Protein AF-A0A3D1F5F4-F1 (afdb_monomer)

pLDDT: mean 90.67, std 9.73, range [34.5, 98.06]

Foldseek 3Di:
DDPPQLAPVSCCVQWPPFFFADPVRDTAAQDPDSHGHGQQAPPTRNLVVVVVVLCCVCPVVNDQADEDECPPNDPDQKGQSDALPPDFDADPVRHGDGGIDGRLSRCLVSLLVSLCVQVVSVHAAEYEDAHPDPSNLPGRYAYEYAAQDLPGVSLLVLLVGPHQEYEAHPPDPFPLVSQLSSLQNQHHYDYDDDDQPADAPVVLPPPFAWDDTDRQWTDGPFKIKGQDFDKDFPQALFKKKKFKFFDRSRHTPDIWIWDQDPVNTTMTGDDHDNRIMIMMGTDDPPD

Radius of gyration: 23.72 Å; Cα contacts (8 Å, |Δi|>4): 586; chains: 1; bounding box: 67×46×66 Å

Sequence (287 aa):
KPYFDGGIANVDKRLPGSLIKNAYDEFVPYNTGEQYLVLPALNNACGRHLLRVLKIWLDEQDFDGLYLDEWDHSRARVSFNHHDGYSALLDKNGKMIRKIGFVPLLTRSFQKRYVDEVTKRGKIVFANQFDHTMASAKLPVIHFAEPLGNYDYKLFAAQLTATPLSLHVARSRSIWTDVKEFLKRGVLMCYYFKYFEGDHILKKIYPITVDEVWPGYIIGKRKMVTMHSGSYGFNRSIPMVGYVFSGEKGQCVRTIDSSMQANGYSQIELKLTADEVAVIIEGDLQN

Structure (mmCIF, N/CA/C/O backbone):
data_AF-A0A3D1F5F4-F1
#
_entry.id   AF-A0A3D1F5F4-F1
#
loop_
_atom_site.group_PDB
_atom_site.id
_atom_site.type_symbol
_atom_site.label_atom_id
_atom_site.label_alt_id
_atom_site.label_comp_id
_atom_site.label_asym_id
_atom_site.label_entity_id
_atom_site.label_seq_id
_atom_site.pdbx_PDB_ins_code
_atom_site.Cartn_x
_atom_site.Cartn_y
_atom_site.Cartn_z
_atom_site.occupancy
_atom_site.B_iso_or_equiv
_atom_site.auth_seq_id
_atom_site.auth_comp_id
_atom_site.auth_asym_id
_atom_site.auth_atom_id
_atom_site.pdbx_PDB_model_num
ATOM 1 N N . LYS A 1 1 ? 34.568 -10.761 -0.345 1.00 56.75 1 LYS A N 1
ATOM 2 C CA . LYS A 1 1 ? 33.603 -9.883 -1.062 1.00 56.75 1 LYS A CA 1
ATOM 3 C C . LYS A 1 1 ? 33.333 -10.510 -2.434 1.00 56.75 1 LYS A C 1
ATOM 5 O O . LYS A 1 1 ? 34.255 -11.103 -2.974 1.00 56.75 1 LYS A O 1
ATOM 10 N N . PRO A 1 2 ? 32.112 -10.394 -2.970 1.00 47.16 2 PRO A N 1
ATOM 11 C CA . PRO A 1 2 ? 31.910 -9.219 -3.800 1.00 47.16 2 PRO A CA 1
ATOM 12 C C . PRO A 1 2 ? 30.654 -8.488 -3.351 1.00 47.16 2 PRO A C 1
ATOM 14 O O . PRO A 1 2 ? 29.537 -8.971 -3.508 1.00 47.16 2 PRO A O 1
ATOM 17 N N . TYR A 1 3 ? 30.861 -7.296 -2.792 1.00 51.97 3 TYR A N 1
ATOM 18 C CA . TYR A 1 3 ? 29.842 -6.272 -2.946 1.00 51.97 3 TYR A CA 1
ATOM 19 C C . TYR A 1 3 ? 29.655 -6.127 -4.451 1.00 51.97 3 TYR A C 1
ATOM 21 O O . TYR A 1 3 ? 30.643 -6.050 -5.184 1.00 51.97 3 TYR A O 1
ATOM 29 N N . PHE A 1 4 ? 28.411 -6.222 -4.895 1.00 62.59 4 PHE A N 1
ATOM 30 C CA . PHE A 1 4 ? 28.043 -5.929 -6.264 1.00 62.59 4 PHE A CA 1
ATOM 31 C C . PHE A 1 4 ? 28.684 -4.596 -6.661 1.00 62.59 4 PHE A C 1
ATOM 33 O O . PHE A 1 4 ? 28.419 -3.575 -6.032 1.00 62.59 4 PHE A O 1
ATOM 40 N N . ASP A 1 5 ? 29.570 -4.640 -7.650 1.00 71.19 5 ASP A N 1
ATOM 41 C CA . ASP A 1 5 ? 30.037 -3.444 -8.332 1.00 71.19 5 ASP A CA 1
ATOM 42 C C . ASP A 1 5 ? 28.848 -2.927 -9.148 1.00 71.19 5 ASP A C 1
ATOM 44 O O . ASP A 1 5 ? 28.442 -3.535 -10.141 1.00 71.19 5 ASP A O 1
ATOM 48 N N . GLY A 1 6 ? 28.226 -1.866 -8.633 1.00 74.50 6 GLY A N 1
ATOM 49 C CA . GLY A 1 6 ? 27.098 -1.191 -9.266 1.00 74.50 6 GLY A CA 1
ATOM 50 C C . GLY A 1 6 ? 27.519 -0.309 -10.442 1.00 74.50 6 GLY A C 1
ATOM 51 O O . GLY A 1 6 ? 26.668 0.300 -11.096 1.00 74.50 6 GLY A O 1
ATOM 52 N N . GLY A 1 7 ? 28.818 -0.274 -10.751 1.00 85.06 7 GLY A N 1
ATOM 53 C CA . GLY A 1 7 ? 29.376 0.421 -11.889 1.00 85.06 7 GLY A CA 1
ATOM 54 C C . GLY A 1 7 ? 28.604 0.130 -13.169 1.00 85.06 7 GLY A C 1
ATOM 55 O O . GLY A 1 7 ? 28.156 -0.985 -13.456 1.00 85.06 7 GLY A O 1
ATOM 56 N N . ILE A 1 8 ? 28.453 1.174 -13.970 1.00 89.31 8 ILE A N 1
ATOM 57 C CA . ILE A 1 8 ? 27.560 1.180 -15.122 1.00 89.31 8 ILE A CA 1
ATOM 58 C C . ILE A 1 8 ? 27.833 0.056 -16.125 1.00 89.31 8 ILE A C 1
ATOM 60 O O . ILE A 1 8 ? 26.902 -0.581 -16.612 1.00 89.31 8 ILE A O 1
ATOM 64 N N . ALA A 1 9 ? 29.110 -0.238 -16.381 1.00 88.62 9 ALA A N 1
ATOM 65 C CA . ALA A 1 9 ? 29.530 -1.295 -17.294 1.00 88.62 9 ALA A CA 1
ATOM 66 C C . ALA A 1 9 ? 29.105 -2.682 -16.790 1.00 88.62 9 ALA A C 1
ATOM 68 O O . ALA A 1 9 ? 28.765 -3.562 -17.579 1.00 88.62 9 ALA A O 1
ATOM 69 N N . ASN A 1 10 ? 29.093 -2.878 -15.471 1.00 88.31 10 ASN A N 1
ATOM 70 C CA . ASN A 1 10 ? 28.669 -4.125 -14.855 1.00 88.31 10 ASN A CA 1
ATOM 71 C C . ASN A 1 10 ? 27.145 -4.276 -14.908 1.00 88.31 10 ASN A C 1
ATOM 73 O O . ASN A 1 10 ? 26.642 -5.335 -15.294 1.00 88.31 10 ASN A O 1
ATOM 77 N N . VAL A 1 11 ? 26.409 -3.202 -14.599 1.00 89.69 11 VAL A N 1
ATOM 78 C CA . VAL A 1 11 ? 24.945 -3.189 -14.717 1.00 89.69 11 VAL A CA 1
ATOM 79 C C . VAL A 1 11 ? 24.521 -3.450 -16.159 1.00 89.69 11 VAL A C 1
ATOM 81 O O . VAL A 1 11 ? 23.685 -4.322 -16.378 1.00 89.69 11 VAL A O 1
ATOM 84 N N . ASP A 1 12 ? 25.125 -2.779 -17.142 1.00 91.25 12 ASP A N 1
ATOM 85 C CA . ASP A 1 12 ? 24.798 -2.974 -18.560 1.00 91.25 12 ASP A CA 1
ATOM 86 C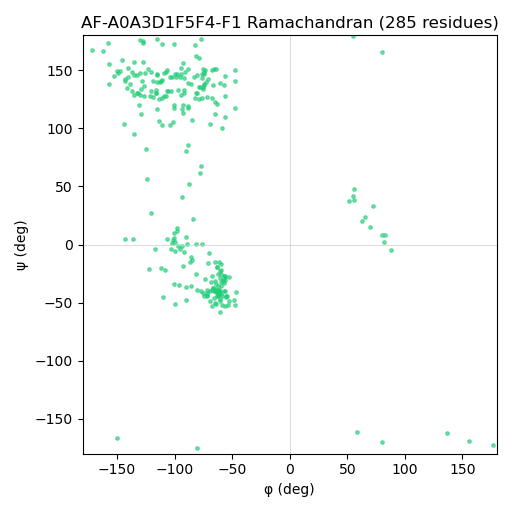 C . ASP A 1 12 ? 25.141 -4.390 -19.040 1.00 91.25 12 ASP A C 1
ATOM 88 O O . ASP A 1 12 ? 24.339 -5.043 -19.705 1.00 91.25 12 ASP A O 1
ATOM 92 N N . LYS A 1 13 ? 26.286 -4.937 -18.612 1.00 92.31 13 LYS A N 1
ATOM 93 C CA . LYS A 1 13 ? 26.665 -6.323 -18.921 1.00 92.31 13 LYS A CA 1
ATOM 94 C C . LYS A 1 13 ? 25.677 -7.342 -18.344 1.00 92.31 13 LYS A C 1
ATOM 96 O O . LYS A 1 13 ? 25.390 -8.351 -18.987 1.00 92.31 13 LYS A O 1
ATOM 101 N N . ARG A 1 14 ? 25.190 -7.128 -17.118 1.00 90.31 14 ARG A N 1
ATOM 102 C CA . ARG A 1 14 ? 24.271 -8.056 -16.433 1.00 90.31 14 ARG A CA 1
ATOM 103 C C . ARG A 1 14 ? 22.828 -7.905 -16.892 1.00 90.31 14 ARG A C 1
ATOM 105 O O . ARG A 1 14 ? 22.122 -8.906 -17.014 1.00 90.31 14 ARG A O 1
ATOM 112 N N . LEU A 1 15 ? 22.393 -6.671 -17.113 1.00 94.62 15 LEU A N 1
ATOM 113 C CA . LEU A 1 15 ? 21.022 -6.292 -17.431 1.00 94.62 15 LEU A CA 1
ATOM 114 C C . LEU A 1 15 ? 20.969 -5.511 -18.759 1.00 94.62 15 LEU A C 1
ATOM 116 O O . LEU A 1 15 ? 20.439 -4.394 -18.789 1.00 94.62 15 LEU A O 1
ATOM 120 N N . PRO A 1 16 ? 21.476 -6.086 -19.869 1.00 94.62 16 PRO A N 1
ATOM 121 C CA . PRO A 1 16 ? 21.591 -5.372 -21.135 1.00 94.62 16 PRO A CA 1
ATOM 122 C C . PRO A 1 16 ? 20.238 -4.844 -21.602 1.00 94.62 16 PRO A C 1
ATOM 124 O O . PRO A 1 16 ? 19.209 -5.527 -21.498 1.00 94.62 16 PRO A O 1
ATOM 127 N N . GLY A 1 17 ? 20.247 -3.602 -22.091 1.00 94.19 17 GLY A N 1
ATOM 128 C CA . GLY A 1 17 ? 19.048 -2.918 -22.581 1.00 94.19 17 GLY A CA 1
ATOM 129 C C . GLY A 1 17 ? 18.006 -2.632 -21.497 1.00 94.19 17 GLY A C 1
ATOM 130 O O . GLY A 1 17 ? 16.822 -2.548 -21.807 1.00 94.19 17 GLY A O 1
ATOM 131 N N . SER A 1 18 ? 18.417 -2.556 -20.227 1.00 96.75 18 SER A N 1
ATOM 132 C CA . SER A 1 18 ? 17.514 -2.211 -19.119 1.00 96.75 18 SER A CA 1
ATOM 133 C C . SER A 1 18 ? 17.831 -0.846 -18.504 1.00 96.75 18 SER A C 1
ATOM 135 O O . SER A 1 18 ? 16.968 -0.262 -17.865 1.00 96.75 18 SER A O 1
ATOM 137 N N . LEU A 1 19 ? 19.038 -0.307 -18.685 1.00 95.75 19 LEU A N 1
ATOM 138 C CA . LEU A 1 19 ? 19.418 0.997 -18.134 1.00 95.75 19 LEU A CA 1
ATOM 139 C C . LEU A 1 19 ? 18.635 2.149 -18.777 1.00 95.75 19 LEU A C 1
ATOM 141 O O . LEU A 1 19 ? 18.489 2.206 -19.998 1.00 95.75 19 LEU A O 1
ATOM 145 N N . ILE A 1 20 ? 18.178 3.101 -17.964 1.00 95.88 20 ILE A N 1
ATOM 146 C CA . ILE A 1 20 ? 17.407 4.262 -18.428 1.00 95.88 20 ILE A CA 1
ATOM 147 C C . ILE A 1 20 ? 18.335 5.441 -18.737 1.00 95.88 20 ILE A C 1
ATOM 149 O O . ILE A 1 20 ? 19.174 5.798 -17.912 1.00 95.88 20 ILE A O 1
ATOM 153 N N . LYS A 1 21 ? 18.139 6.079 -19.899 1.00 95.81 21 LYS A N 1
ATOM 154 C CA . LYS A 1 21 ? 18.784 7.343 -20.282 1.00 95.81 21 LYS A CA 1
ATOM 155 C C . LYS A 1 21 ? 17.863 8.559 -20.151 1.00 95.81 21 LYS A C 1
ATOM 157 O O . LYS A 1 21 ? 16.667 8.456 -20.449 1.00 95.81 21 LYS A O 1
ATOM 162 N N . ASN A 1 22 ? 18.440 9.693 -19.747 1.00 95.00 22 ASN A N 1
ATOM 163 C CA . ASN A 1 22 ? 17.809 11.016 -19.720 1.00 95.00 22 ASN A CA 1
ATOM 164 C C . ASN A 1 22 ? 17.806 11.684 -21.115 1.00 95.00 22 ASN A C 1
ATOM 166 O O . ASN A 1 22 ? 18.217 11.087 -22.111 1.00 95.00 22 ASN A O 1
ATOM 170 N N . ALA A 1 23 ? 17.346 12.938 -21.181 1.00 94.69 23 ALA A N 1
ATOM 171 C CA . ALA A 1 23 ? 17.255 13.716 -22.420 1.00 94.69 23 ALA A CA 1
ATOM 172 C C . ALA A 1 23 ? 18.608 14.003 -23.097 1.00 94.69 23 ALA A C 1
ATOM 174 O O . ALA A 1 23 ? 18.632 14.302 -24.288 1.00 94.69 23 ALA A O 1
ATOM 175 N N . TYR A 1 24 ? 19.708 13.898 -22.350 1.00 94.81 24 TYR A N 1
ATOM 176 C CA . TYR A 1 24 ? 21.080 14.133 -22.800 1.00 94.81 24 TYR A CA 1
ATOM 177 C C . TYR A 1 24 ? 21.814 12.828 -23.151 1.00 94.81 24 TYR A C 1
ATOM 179 O O . TYR A 1 24 ? 23.026 12.825 -23.333 1.00 94.81 24 TYR A O 1
ATOM 187 N N . ASP A 1 25 ? 21.083 11.710 -23.242 1.00 94.00 25 ASP A N 1
ATOM 188 C CA . ASP A 1 25 ? 21.614 10.369 -23.514 1.00 94.00 25 ASP A CA 1
ATOM 189 C C . ASP A 1 25 ? 22.583 9.817 -22.454 1.00 94.00 25 ASP A C 1
ATOM 191 O O . ASP A 1 25 ? 23.292 8.827 -22.689 1.00 94.00 25 ASP A O 1
ATOM 195 N N . GLU A 1 26 ? 22.524 10.385 -21.251 1.00 93.88 26 GLU A N 1
ATOM 196 C CA . GLU A 1 26 ? 23.244 9.931 -20.067 1.00 93.88 26 GLU A CA 1
ATOM 197 C C . GLU A 1 26 ? 22.380 8.964 -19.264 1.00 93.88 26 GLU A C 1
ATOM 199 O O . GLU A 1 26 ? 21.163 9.131 -19.140 1.00 93.88 26 GLU A O 1
ATOM 204 N N . PHE A 1 27 ? 23.006 7.950 -18.680 1.00 94.12 27 PHE A N 1
ATOM 205 C CA . PHE A 1 27 ? 22.309 7.009 -17.816 1.00 94.12 27 PHE A CA 1
ATOM 206 C C . PHE A 1 27 ? 21.941 7.639 -16.473 1.00 94.12 27 PHE A C 1
ATOM 208 O O . PHE A 1 27 ? 22.733 8.368 -15.881 1.00 94.12 27 PHE A O 1
ATOM 215 N N . VAL A 1 28 ? 20.741 7.332 -15.979 1.00 92.88 28 VAL A N 1
ATOM 216 C CA . VAL A 1 28 ? 20.189 7.988 -14.791 1.00 92.88 28 VAL A CA 1
ATOM 217 C C . VAL A 1 28 ? 20.619 7.262 -13.512 1.00 92.88 28 VAL A C 1
ATOM 219 O O . VAL A 1 28 ? 20.238 6.101 -13.326 1.00 92.88 28 VAL A O 1
ATOM 222 N N . PRO A 1 29 ? 21.367 7.915 -12.605 1.00 90.56 29 PRO A N 1
ATOM 223 C CA . PRO A 1 29 ? 21.703 7.333 -11.315 1.00 90.56 29 PRO A CA 1
ATOM 224 C C . PRO A 1 29 ? 20.497 7.348 -10.357 1.00 90.56 29 PRO A C 1
ATOM 226 O O . PRO A 1 29 ? 19.674 8.266 -10.376 1.00 90.56 29 PRO A O 1
ATOM 229 N N . TYR A 1 30 ? 20.401 6.339 -9.489 1.00 84.69 30 TYR A N 1
ATOM 230 C CA . TYR A 1 30 ? 19.410 6.264 -8.411 1.00 84.69 30 TYR A CA 1
ATOM 231 C C . TYR A 1 30 ? 19.717 7.269 -7.288 1.00 84.69 30 TYR A C 1
ATOM 233 O O . TYR A 1 30 ? 18.826 7.962 -6.799 1.00 84.69 30 TYR A O 1
ATOM 241 N N . ASN A 1 31 ? 20.985 7.419 -6.902 1.00 79.56 31 ASN A N 1
ATOM 242 C CA . ASN A 1 31 ? 21.422 8.436 -5.942 1.00 79.56 31 ASN A CA 1
ATOM 243 C C . ASN A 1 31 ? 22.865 8.892 -6.221 1.00 79.56 31 ASN A C 1
ATOM 245 O O . ASN A 1 31 ? 23.400 8.614 -7.290 1.00 79.56 31 ASN A O 1
ATOM 249 N N . THR A 1 32 ? 23.511 9.597 -5.288 1.00 68.75 32 THR A N 1
ATOM 250 C CA . THR A 1 32 ? 24.957 9.839 -5.346 1.00 68.75 32 THR A CA 1
ATOM 251 C C . THR A 1 32 ? 25.704 8.509 -5.215 1.00 68.75 32 THR A C 1
ATOM 253 O O . THR A 1 32 ? 25.660 7.883 -4.158 1.00 68.75 32 THR A O 1
ATOM 256 N N . GLY A 1 33 ? 26.366 8.068 -6.287 1.00 68.88 33 GLY A N 1
ATOM 257 C CA . GLY A 1 33 ? 27.161 6.836 -6.319 1.00 68.88 33 GLY A CA 1
ATOM 258 C C . GLY A 1 33 ? 26.945 6.002 -7.584 1.00 68.88 33 GLY A C 1
ATOM 259 O O . GLY A 1 33 ? 26.427 6.485 -8.587 1.00 68.88 33 GLY A O 1
ATOM 260 N N . GLU A 1 34 ? 27.341 4.731 -7.521 1.00 79.25 34 GLU A N 1
ATOM 261 C CA . GLU A 1 34 ? 27.332 3.776 -8.639 1.00 79.25 34 GLU A CA 1
ATOM 262 C C . GLU A 1 34 ? 26.038 2.942 -8.685 1.00 79.25 34 GLU A C 1
ATOM 264 O O . GLU A 1 34 ? 26.070 1.737 -8.869 1.00 79.25 34 GLU A O 1
ATOM 269 N N . GLN A 1 35 ? 24.871 3.534 -8.442 1.00 85.75 35 GLN A N 1
ATOM 270 C CA . GLN A 1 35 ? 23.590 2.830 -8.594 1.00 85.75 35 GLN A CA 1
ATOM 271 C C . GLN A 1 35 ? 22.796 3.495 -9.704 1.00 85.75 35 GLN A C 1
ATOM 273 O O . GLN A 1 35 ? 22.632 4.712 -9.688 1.00 85.75 35 GLN A O 1
ATOM 278 N N . TYR A 1 36 ? 22.279 2.708 -10.644 1.00 91.00 36 TYR A N 1
ATOM 279 C CA . TYR A 1 36 ? 21.569 3.211 -11.818 1.00 91.00 36 TYR A CA 1
ATOM 280 C C . TYR A 1 36 ? 20.145 2.684 -1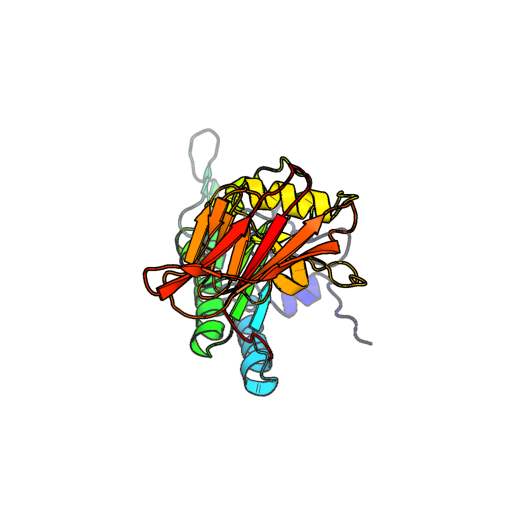1.886 1.00 91.00 36 TYR A C 1
ATOM 282 O O . TYR A 1 36 ? 19.859 1.557 -11.480 1.00 91.00 36 TYR A O 1
ATOM 290 N N . LEU A 1 37 ? 19.254 3.503 -12.440 1.00 92.62 37 LEU A N 1
ATOM 291 C CA . LEU A 1 37 ? 17.875 3.108 -12.671 1.00 92.62 37 LEU A CA 1
ATOM 292 C C . LEU A 1 37 ? 17.795 2.100 -13.815 1.00 92.62 37 LEU A C 1
ATOM 294 O O . LEU A 1 37 ? 18.258 2.350 -14.934 1.00 92.62 37 LEU A O 1
ATOM 298 N N . VAL A 1 38 ? 17.144 0.980 -13.527 1.00 94.12 38 VAL A N 1
ATOM 299 C CA . VAL A 1 38 ? 16.853 -0.075 -14.491 1.00 94.12 38 VAL A CA 1
ATOM 300 C C . VAL A 1 38 ? 15.354 -0.158 -14.730 1.00 94.12 38 VAL A C 1
ATOM 302 O O . VAL A 1 38 ? 14.546 -0.031 -13.815 1.00 94.12 38 VAL A O 1
ATOM 305 N N . LEU A 1 39 ? 14.986 -0.369 -15.984 1.00 95.62 39 LEU A N 1
ATOM 306 C CA . LEU A 1 39 ? 13.626 -0.560 -16.436 1.00 95.62 39 LEU A CA 1
ATOM 307 C C . LEU A 1 39 ? 13.322 -2.059 -16.461 1.00 95.62 39 LEU A C 1
ATOM 309 O O . LEU A 1 39 ? 13.879 -2.766 -17.303 1.00 95.62 39 LEU A O 1
ATOM 313 N N . PRO A 1 40 ? 12.431 -2.577 -15.610 1.00 95.56 40 PRO A N 1
ATOM 314 C CA . PRO A 1 40 ? 11.962 -3.942 -15.757 1.00 95.56 40 PRO A CA 1
ATOM 315 C C . PRO A 1 40 ? 10.907 -4.029 -16.867 1.00 95.56 40 PRO A C 1
ATOM 317 O O . PRO A 1 40 ? 9.888 -3.340 -16.840 1.00 95.56 40 PRO A O 1
ATOM 320 N N . ALA A 1 41 ? 11.133 -4.908 -17.844 1.00 95.50 41 ALA A N 1
ATOM 321 C CA . ALA A 1 41 ? 10.170 -5.214 -18.898 1.00 95.50 41 ALA A CA 1
ATOM 322 C C . ALA A 1 41 ? 10.175 -6.714 -19.218 1.00 95.50 41 ALA A C 1
ATOM 324 O O . ALA A 1 41 ? 11.190 -7.394 -19.079 1.00 95.50 41 ALA A O 1
ATOM 325 N N . LEU A 1 42 ? 9.045 -7.246 -19.691 1.00 95.69 42 LEU A N 1
ATOM 326 C CA . LEU A 1 42 ? 8.901 -8.682 -19.987 1.00 95.69 42 LEU A CA 1
ATOM 327 C C . LEU A 1 42 ? 9.929 -9.200 -21.004 1.00 95.69 42 LEU A C 1
ATOM 329 O O . LEU A 1 42 ? 10.341 -10.357 -20.946 1.00 95.69 42 LEU A O 1
ATOM 333 N N . ASN A 1 43 ? 10.341 -8.345 -21.936 1.00 94.25 43 ASN A N 1
ATOM 334 C CA . ASN A 1 43 ? 11.232 -8.686 -23.037 1.00 94.25 43 ASN A CA 1
ATOM 335 C C . ASN A 1 43 ? 12.710 -8.342 -22.776 1.00 94.25 43 ASN A C 1
ATOM 337 O O . ASN A 1 43 ? 13.548 -8.667 -23.619 1.00 94.25 43 ASN A O 1
ATOM 341 N N . ASN A 1 44 ? 13.074 -7.763 -21.627 1.00 96.25 44 ASN A N 1
ATOM 342 C CA . ASN A 1 44 ? 14.461 -7.384 -21.341 1.00 96.25 44 ASN A CA 1
ATOM 343 C C . ASN A 1 44 ? 15.121 -8.228 -20.241 1.00 96.25 44 ASN A C 1
ATOM 345 O O . ASN A 1 44 ? 14.509 -9.102 -19.618 1.00 96.25 44 ASN A O 1
ATOM 349 N N . ALA A 1 45 ? 16.427 -8.022 -20.064 1.00 96.88 45 ALA A N 1
ATOM 350 C CA . ALA A 1 45 ? 17.225 -8.806 -19.131 1.00 96.88 45 ALA A CA 1
ATOM 351 C C . ALA A 1 45 ? 16.822 -8.566 -17.669 1.00 96.88 45 ALA A C 1
ATOM 353 O O . ALA A 1 45 ? 16.772 -9.529 -16.903 1.00 96.88 45 ALA A O 1
ATOM 354 N N . CYS A 1 46 ? 16.473 -7.327 -17.303 1.00 96.62 46 CYS A N 1
ATOM 355 C CA . CYS A 1 46 ? 15.981 -6.986 -15.970 1.00 96.62 46 CYS A CA 1
ATOM 356 C C . CYS A 1 46 ? 14.709 -7.757 -15.608 1.00 96.62 46 CYS A C 1
ATOM 358 O O . CYS A 1 46 ? 14.701 -8.460 -14.598 1.00 96.62 46 CYS A O 1
ATOM 360 N N . GLY A 1 47 ? 13.675 -7.737 -16.455 1.00 97.12 47 GLY A N 1
ATOM 361 C CA . GLY A 1 47 ? 12.433 -8.446 -16.146 1.00 97.12 47 GLY A CA 1
ATOM 362 C C . GLY A 1 47 ? 12.619 -9.963 -16.039 1.00 97.12 47 GLY A C 1
ATOM 363 O O . GLY A 1 47 ? 12.116 -10.585 -15.104 1.00 97.12 47 GLY A O 1
ATOM 364 N N . ARG A 1 48 ? 13.414 -10.570 -16.933 1.00 97.06 48 ARG A N 1
ATOM 365 C CA . ARG A 1 48 ? 13.759 -12.004 -16.838 1.00 97.06 48 ARG A CA 1
ATOM 366 C C . ARG A 1 48 ? 14.534 -12.337 -15.567 1.00 97.06 48 ARG A C 1
ATOM 368 O O . ARG A 1 48 ? 14.328 -13.398 -14.982 1.00 97.06 48 ARG A O 1
ATOM 375 N N . HIS A 1 49 ? 15.454 -11.464 -15.161 1.00 96.56 49 HIS A N 1
ATOM 376 C CA . HIS A 1 49 ? 16.215 -11.643 -13.933 1.00 96.56 49 HIS A CA 1
ATOM 377 C C . HIS A 1 49 ? 15.301 -11.595 -12.707 1.00 96.56 49 HIS A C 1
ATOM 379 O O . HIS A 1 49 ? 15.314 -12.542 -11.925 1.00 96.56 49 HIS A O 1
ATOM 385 N N . LEU A 1 50 ? 14.461 -10.565 -12.593 1.00 96.88 50 LEU A N 1
ATOM 386 C CA . LEU A 1 50 ? 13.539 -10.401 -11.469 1.00 96.88 50 LEU A CA 1
ATOM 387 C C . LEU A 1 50 ? 12.535 -11.554 -11.362 1.00 96.88 50 LEU A C 1
ATOM 389 O O . LEU A 1 50 ? 12.333 -12.068 -10.272 1.00 96.88 50 LEU A O 1
ATOM 393 N N . LEU A 1 51 ? 11.964 -12.034 -12.474 1.00 97.56 51 LEU A N 1
ATOM 394 C CA . LEU A 1 51 ? 11.044 -13.184 -12.445 1.00 97.56 51 LEU A CA 1
ATOM 395 C C . LEU A 1 51 ? 11.721 -14.489 -11.998 1.00 97.56 51 LEU A C 1
ATOM 397 O O . LEU A 1 51 ? 11.087 -15.332 -11.371 1.00 97.56 51 LEU A O 1
ATOM 401 N N . ARG A 1 52 ? 13.011 -14.668 -12.299 1.00 97.12 52 ARG A N 1
ATOM 402 C CA . ARG A 1 52 ? 13.779 -15.817 -11.801 1.00 97.12 52 ARG A CA 1
ATOM 403 C C . ARG A 1 52 ? 14.063 -15.697 -10.307 1.00 97.12 52 ARG A C 1
ATOM 405 O O . ARG A 1 52 ? 13.921 -16.685 -9.601 1.00 97.12 52 ARG A O 1
ATOM 412 N N . VAL A 1 53 ? 14.458 -14.514 -9.839 1.00 96.56 53 VAL A N 1
ATOM 413 C CA . VAL A 1 53 ? 14.680 -14.264 -8.405 1.00 96.56 53 VAL A CA 1
ATOM 414 C C . VAL A 1 53 ? 13.383 -14.459 -7.623 1.00 96.56 53 VAL A C 1
ATOM 416 O O . VAL A 1 53 ? 13.385 -15.125 -6.594 1.00 96.56 53 VAL A O 1
ATOM 419 N N . LEU A 1 54 ? 12.266 -13.978 -8.170 1.00 97.31 54 LEU A N 1
ATOM 420 C CA . LEU A 1 54 ? 10.939 -14.185 -7.610 1.00 97.31 54 LEU A CA 1
ATOM 421 C C . LEU A 1 54 ? 10.625 -15.670 -7.395 1.00 97.31 54 LEU A C 1
ATOM 423 O O . LEU A 1 54 ? 10.119 -16.045 -6.342 1.00 97.31 54 LEU A O 1
ATOM 427 N N . LYS A 1 55 ? 10.956 -16.514 -8.380 1.00 96.75 55 LYS A N 1
ATOM 428 C CA . LYS A 1 55 ? 10.779 -17.964 -8.278 1.00 96.75 55 LYS A CA 1
ATOM 429 C C . LYS A 1 55 ? 11.555 -18.544 -7.093 1.00 96.75 55 LYS A C 1
ATOM 431 O O . LYS A 1 55 ? 11.001 -19.329 -6.342 1.00 96.75 55 LYS A O 1
ATOM 436 N N . ILE A 1 56 ? 12.807 -18.130 -6.904 1.00 97.44 56 ILE A N 1
ATOM 437 C CA . ILE A 1 56 ? 13.629 -18.589 -5.776 1.00 97.44 56 ILE A CA 1
ATOM 438 C C . ILE A 1 56 ? 12.960 -18.195 -4.453 1.00 97.44 56 ILE A C 1
ATOM 440 O O . ILE A 1 56 ? 12.777 -19.038 -3.582 1.00 97.44 56 ILE A O 1
ATOM 444 N N . TRP A 1 57 ? 12.544 -16.934 -4.311 1.00 97.38 57 TRP A N 1
ATOM 445 C CA . TRP A 1 57 ? 11.918 -16.452 -3.077 1.00 97.38 57 TRP A CA 1
ATOM 446 C C . TRP A 1 57 ? 10.608 -17.163 -2.738 1.00 97.38 57 TRP A C 1
ATOM 448 O O . TRP A 1 57 ? 10.395 -17.513 -1.582 1.00 97.38 57 TRP A O 1
ATOM 458 N N . LEU A 1 58 ? 9.738 -17.382 -3.724 1.00 96.62 58 LEU A N 1
ATOM 459 C CA . LEU A 1 58 ? 8.409 -17.936 -3.465 1.00 96.62 58 LEU A CA 1
ATOM 460 C C . LEU A 1 58 ? 8.356 -19.466 -3.512 1.00 96.62 58 LEU A C 1
ATOM 462 O O . LEU A 1 58 ? 7.611 -20.050 -2.736 1.00 96.62 58 LEU A O 1
ATOM 466 N N . ASP A 1 59 ? 9.114 -20.111 -4.404 1.00 95.75 59 ASP A N 1
ATOM 467 C CA . ASP A 1 59 ? 9.027 -21.563 -4.621 1.00 95.75 59 ASP A CA 1
ATOM 468 C C . ASP A 1 59 ? 10.092 -22.330 -3.828 1.00 95.75 59 ASP A C 1
ATOM 470 O O . ASP A 1 59 ? 9.842 -23.449 -3.390 1.00 95.75 59 ASP A O 1
ATOM 474 N N . GLU A 1 60 ? 11.291 -21.759 -3.664 1.00 96.62 60 GLU A N 1
ATOM 475 C CA . GLU A 1 60 ? 12.414 -22.449 -3.010 1.00 96.62 60 GLU A CA 1
ATOM 476 C C . GLU A 1 60 ? 12.593 -22.017 -1.550 1.00 96.62 60 GLU A C 1
ATOM 478 O O . GLU A 1 60 ? 13.004 -22.828 -0.726 1.00 96.62 60 GLU A O 1
ATOM 483 N N . GLN A 1 61 ? 12.315 -20.748 -1.232 1.00 97.31 61 GLN A N 1
ATOM 484 C CA . GLN A 1 61 ? 12.436 -20.191 0.125 1.00 97.31 61 GLN A CA 1
ATOM 485 C C . GLN A 1 61 ? 11.087 -20.014 0.840 1.00 97.31 61 GLN A C 1
ATOM 487 O O . GLN A 1 61 ? 11.073 -19.614 2.000 1.00 97.31 61 GLN A O 1
ATOM 492 N N . ASP A 1 62 ? 9.977 -20.305 0.154 1.00 95.75 62 ASP A N 1
ATOM 493 C CA . ASP A 1 62 ? 8.603 -20.278 0.674 1.00 95.75 62 ASP A CA 1
ATOM 494 C C . ASP A 1 62 ? 8.200 -18.974 1.389 1.00 95.75 62 ASP A C 1
ATOM 496 O O . ASP A 1 62 ? 7.464 -18.976 2.374 1.00 95.75 62 ASP A O 1
ATOM 500 N N . PHE A 1 63 ? 8.656 -17.819 0.896 1.00 97.31 63 PHE A N 1
ATOM 501 C CA . PHE A 1 63 ? 8.224 -16.539 1.464 1.00 97.31 63 PHE A CA 1
ATOM 502 C C . PHE A 1 63 ? 6.701 -16.360 1.335 1.00 97.31 63 PHE A C 1
ATOM 504 O O . PHE A 1 63 ? 6.111 -16.645 0.291 1.00 97.31 63 PHE A O 1
ATOM 511 N N . ASP A 1 64 ? 6.059 -15.838 2.385 1.00 96.75 64 ASP A N 1
ATOM 512 C CA . ASP A 1 64 ? 4.605 -15.591 2.435 1.00 96.75 64 ASP A CA 1
ATOM 513 C C . ASP A 1 64 ? 4.143 -14.425 1.547 1.00 96.75 64 ASP A C 1
ATOM 515 O O . ASP A 1 64 ? 2.958 -14.269 1.235 1.00 96.75 64 ASP A O 1
ATOM 519 N N . GLY A 1 65 ? 5.087 -13.598 1.110 1.00 96.00 65 GLY A N 1
ATOM 520 C CA . GLY A 1 65 ? 4.806 -12.431 0.302 1.00 96.00 65 GLY A CA 1
ATOM 521 C C . GLY A 1 65 ? 6.040 -11.600 0.007 1.00 96.00 65 GLY A C 1
ATOM 522 O O . GLY A 1 65 ? 7.169 -11.986 0.309 1.00 96.00 65 GLY A O 1
ATOM 523 N N . LEU A 1 66 ? 5.807 -10.440 -0.597 1.00 96.06 66 LEU A N 1
ATOM 524 C CA . LEU A 1 66 ? 6.840 -9.474 -0.949 1.00 96.06 66 LEU A CA 1
ATOM 525 C C . LEU A 1 66 ? 6.464 -8.086 -0.458 1.00 96.06 66 LEU A C 1
ATOM 527 O O . LEU A 1 66 ? 5.298 -7.701 -0.510 1.00 96.06 66 LEU A O 1
ATOM 531 N N . TYR A 1 67 ? 7.480 -7.315 -0.094 1.00 94.12 67 TYR A N 1
ATOM 532 C CA . TYR A 1 67 ? 7.399 -5.866 -0.027 1.00 94.12 67 TYR A CA 1
ATOM 533 C C . TYR A 1 67 ? 8.192 -5.270 -1.194 1.00 94.12 67 TYR A C 1
ATOM 535 O O . TYR A 1 67 ? 9.350 -5.637 -1.409 1.00 94.12 67 TYR A O 1
ATOM 543 N N . LEU A 1 68 ? 7.558 -4.389 -1.963 1.00 93.88 68 LEU A N 1
ATOM 544 C CA . LEU A 1 68 ? 8.141 -3.705 -3.109 1.00 93.88 68 LEU A CA 1
ATOM 545 C C . LEU A 1 68 ? 8.302 -2.229 -2.776 1.00 93.88 68 LEU A C 1
ATOM 547 O O . LEU A 1 68 ? 7.335 -1.471 -2.784 1.00 93.88 68 LEU A O 1
ATOM 551 N N . ASP A 1 69 ? 9.541 -1.858 -2.484 1.00 90.94 69 ASP A N 1
ATOM 552 C CA . ASP A 1 69 ? 9.912 -0.470 -2.267 1.00 90.94 69 ASP A CA 1
ATOM 553 C C . ASP A 1 69 ? 9.974 0.289 -3.598 1.00 90.94 69 ASP A C 1
ATOM 555 O O . ASP A 1 69 ? 10.320 -0.279 -4.640 1.00 90.94 69 ASP A O 1
ATOM 559 N N . GLU A 1 70 ? 9.650 1.574 -3.546 1.00 88.44 70 GLU A N 1
ATOM 560 C CA . GLU A 1 70 ? 9.626 2.496 -4.684 1.00 88.44 70 GLU A CA 1
ATOM 561 C C . GLU A 1 70 ? 8.730 2.015 -5.847 1.00 88.44 70 GLU A C 1
ATOM 563 O O . GLU A 1 70 ? 9.066 2.182 -7.022 1.00 88.44 70 GLU A O 1
ATOM 568 N N . TRP A 1 71 ? 7.572 1.411 -5.538 1.00 90.19 71 TRP A N 1
ATOM 569 C CA . TRP A 1 71 ? 6.677 0.772 -6.524 1.00 90.19 71 TRP A CA 1
ATOM 570 C C . TRP A 1 71 ? 6.377 1.632 -7.754 1.00 90.19 71 TRP A C 1
ATOM 572 O O . TRP A 1 71 ? 6.448 1.174 -8.901 1.00 90.19 71 TRP A O 1
ATOM 582 N N . ASP A 1 72 ? 6.028 2.887 -7.510 1.00 79.50 72 ASP A N 1
ATOM 583 C CA . ASP A 1 72 ? 5.653 3.866 -8.521 1.00 79.50 72 ASP A CA 1
ATOM 584 C C . ASP A 1 72 ? 6.622 5.060 -8.564 1.00 79.50 72 ASP A C 1
ATOM 586 O O . ASP A 1 72 ? 6.499 5.946 -9.428 1.00 79.50 72 ASP A O 1
ATOM 590 N N . HIS A 1 73 ? 7.592 5.065 -7.651 1.00 81.00 73 HIS A N 1
ATOM 591 C CA . HIS A 1 73 ? 8.553 6.123 -7.466 1.00 81.00 73 HIS A CA 1
ATOM 592 C C . HIS A 1 73 ? 9.805 5.810 -8.277 1.00 81.00 73 HIS A C 1
ATOM 594 O O . HIS A 1 73 ? 10.524 4.838 -8.075 1.00 81.00 73 HIS A O 1
ATOM 600 N N . SER A 1 74 ? 10.084 6.666 -9.250 1.00 87.00 74 SER A N 1
ATOM 601 C CA . SER A 1 74 ? 11.335 6.599 -9.985 1.00 87.00 74 SER A CA 1
ATOM 602 C C . SER A 1 74 ? 11.824 8.001 -10.252 1.00 87.00 74 SER A C 1
ATOM 604 O O . SER A 1 74 ? 11.068 8.857 -10.722 1.00 87.00 74 SER A O 1
ATOM 606 N N . ARG A 1 75 ? 13.118 8.223 -10.017 1.00 87.56 75 ARG A N 1
ATOM 607 C CA . ARG A 1 75 ? 13.769 9.482 -10.394 1.00 87.56 75 ARG A CA 1
ATOM 608 C C . ARG A 1 75 ? 13.744 9.709 -11.905 1.00 87.56 75 ARG A C 1
ATOM 610 O O . ARG A 1 75 ? 13.762 10.857 -12.338 1.00 87.56 75 ARG A O 1
ATOM 617 N N . ALA A 1 76 ? 13.654 8.646 -12.709 1.00 91.94 76 ALA A N 1
ATOM 618 C CA . ALA A 1 76 ? 13.381 8.746 -14.136 1.00 91.94 76 ALA A CA 1
ATOM 619 C C . ALA A 1 76 ? 11.912 8.430 -14.413 1.00 91.94 76 ALA A C 1
ATOM 621 O O . ALA A 1 76 ? 11.490 7.279 -14.423 1.00 91.94 76 ALA A O 1
ATOM 622 N N . ARG A 1 77 ? 11.126 9.467 -14.701 1.00 92.94 77 ARG A N 1
ATOM 623 C CA . ARG A 1 77 ? 9.740 9.301 -15.171 1.00 92.94 77 ARG A CA 1
ATOM 624 C C . ARG A 1 77 ? 9.653 8.994 -16.664 1.00 92.94 77 ARG A C 1
ATOM 626 O O . ARG A 1 77 ? 8.690 8.376 -17.113 1.00 92.94 77 ARG A O 1
ATOM 633 N N . VAL A 1 78 ? 10.665 9.415 -17.417 1.00 95.50 78 VAL A N 1
ATOM 634 C CA . VAL A 1 78 ? 10.763 9.268 -18.868 1.00 95.50 78 VAL A CA 1
ATOM 635 C C . VAL A 1 78 ? 12.085 8.594 -19.198 1.00 95.50 78 VAL A C 1
ATOM 637 O O . VAL A 1 78 ? 13.127 8.952 -18.651 1.00 95.50 78 VAL A O 1
ATOM 640 N N . SER A 1 79 ? 12.033 7.638 -20.114 1.00 96.62 79 SER A N 1
ATOM 641 C CA . SER A 1 79 ? 13.196 7.046 -20.746 1.00 96.62 79 SER A CA 1
ATOM 642 C C . SER A 1 79 ? 13.316 7.544 -22.177 1.00 96.62 79 SER A C 1
ATOM 644 O O . SER A 1 79 ? 12.353 7.523 -22.944 1.00 96.62 79 SER A O 1
ATOM 646 N N . PHE A 1 80 ? 14.521 7.965 -22.541 1.00 96.88 80 PHE A N 1
ATOM 647 C CA . PHE A 1 80 ? 14.821 8.439 -23.886 1.00 96.88 80 PHE A CA 1
ATOM 648 C C . PHE A 1 80 ? 15.350 7.318 -24.795 1.00 96.88 80 PHE A C 1
ATOM 650 O O . PHE A 1 80 ? 15.294 7.432 -26.017 1.00 96.88 80 PHE A O 1
ATOM 657 N N . ASN A 1 81 ? 15.830 6.208 -24.234 1.00 96.00 81 ASN A N 1
ATOM 658 C CA . ASN A 1 81 ? 16.342 5.049 -24.974 1.00 96.00 81 ASN A CA 1
ATOM 659 C C . ASN A 1 81 ? 15.370 3.859 -25.050 1.00 96.00 81 ASN A C 1
ATOM 661 O O . ASN A 1 81 ? 15.706 2.845 -25.654 1.00 96.00 81 ASN A O 1
ATOM 665 N N . HIS A 1 82 ? 14.171 3.990 -24.482 1.00 96.75 82 HIS A N 1
ATOM 666 C CA . HIS A 1 82 ? 13.069 3.042 -24.636 1.00 96.75 82 HIS A CA 1
ATOM 667 C C . HIS A 1 82 ? 11.846 3.774 -25.188 1.00 96.75 82 HIS A C 1
ATOM 669 O O . HIS A 1 82 ? 11.667 4.962 -24.931 1.00 96.75 82 HIS A O 1
ATOM 675 N N . HIS A 1 83 ? 10.992 3.069 -25.929 1.00 95.75 83 HIS A N 1
ATOM 676 C CA . HIS A 1 83 ? 9.774 3.637 -26.501 1.00 95.75 83 HIS A CA 1
ATOM 677 C C . HIS A 1 83 ? 8.542 2.890 -25.990 1.00 95.75 83 HIS A C 1
ATOM 679 O O . HIS A 1 83 ? 8.495 1.662 -26.021 1.00 95.75 83 HIS A O 1
ATOM 685 N N . ASP A 1 84 ? 7.526 3.625 -25.543 1.00 95.38 84 ASP A N 1
ATOM 686 C CA . ASP A 1 84 ? 6.268 3.022 -25.073 1.00 95.38 84 ASP A CA 1
ATOM 687 C C . ASP A 1 84 ? 5.264 2.761 -26.211 1.00 95.38 84 ASP A C 1
ATOM 689 O O . ASP A 1 84 ? 4.286 2.046 -26.016 1.00 95.38 84 ASP A O 1
ATOM 693 N N . GLY A 1 85 ? 5.531 3.298 -27.409 1.00 95.38 85 GLY A N 1
ATOM 694 C CA . GLY A 1 85 ? 4.666 3.192 -28.588 1.00 95.38 85 GLY A CA 1
ATOM 695 C C . GLY A 1 85 ? 3.603 4.290 -28.700 1.00 95.38 85 GLY A C 1
ATOM 696 O O . GLY A 1 85 ? 2.930 4.357 -29.725 1.00 95.38 85 GLY A O 1
ATOM 697 N N . TYR A 1 86 ? 3.491 5.167 -27.701 1.00 94.62 86 TYR A N 1
ATOM 698 C CA . TYR A 1 86 ? 2.470 6.216 -27.603 1.00 94.62 86 TYR A CA 1
ATOM 699 C C . TYR A 1 86 ? 3.070 7.621 -27.497 1.00 94.62 86 TYR A C 1
ATOM 701 O O . TYR A 1 86 ? 2.397 8.599 -27.811 1.00 94.62 86 TYR A O 1
ATOM 709 N N . SER A 1 87 ? 4.331 7.725 -27.075 1.00 96.44 87 SER A N 1
ATOM 710 C CA . SER A 1 87 ? 4.939 8.985 -26.664 1.00 96.44 87 SER A CA 1
ATOM 711 C C . SER A 1 87 ? 6.082 9.407 -27.575 1.00 96.44 87 SER A C 1
ATOM 713 O O . SER A 1 87 ? 6.935 8.611 -27.988 1.00 96.44 87 SER A O 1
ATOM 715 N N . ALA A 1 88 ? 6.135 10.705 -27.858 1.00 96.62 88 ALA A N 1
ATOM 716 C CA . ALA A 1 88 ? 7.218 11.304 -28.612 1.00 96.62 88 ALA A CA 1
ATOM 717 C C . ALA A 1 88 ? 7.498 12.737 -28.153 1.00 96.62 88 ALA A C 1
ATOM 719 O O . ALA A 1 88 ? 6.597 13.458 -27.732 1.00 96.62 88 ALA A O 1
ATOM 720 N N . LEU A 1 89 ? 8.759 13.143 -28.267 1.00 95.25 89 LEU A N 1
ATOM 721 C CA . LEU A 1 89 ? 9.177 14.529 -28.131 1.00 95.25 89 LEU A CA 1
ATOM 722 C C . LEU A 1 89 ? 8.925 15.253 -29.455 1.00 95.25 89 LEU A C 1
ATOM 724 O O . LEU A 1 89 ? 9.337 14.764 -30.512 1.00 95.25 89 LEU A O 1
ATOM 728 N N . LEU A 1 90 ? 8.272 16.409 -29.387 1.00 96.19 90 LEU A N 1
ATOM 729 C CA . LEU A 1 90 ? 7.995 17.263 -30.537 1.00 96.19 90 LEU A CA 1
ATOM 730 C C . LEU A 1 90 ? 8.888 18.508 -30.506 1.00 96.19 90 LEU A C 1
ATOM 732 O O . LEU A 1 90 ? 9.265 18.979 -29.432 1.00 96.19 90 LEU A O 1
ATOM 736 N N . ASP A 1 91 ? 9.221 19.043 -31.677 1.00 96.38 91 ASP A N 1
ATOM 737 C CA . ASP A 1 91 ? 9.809 20.373 -31.795 1.00 96.38 91 ASP A CA 1
ATOM 738 C C . ASP A 1 91 ? 8.743 21.468 -31.623 1.00 96.38 91 ASP A C 1
ATOM 740 O O . ASP A 1 91 ? 7.545 21.201 -31.501 1.00 96.38 91 ASP A O 1
ATOM 744 N N . LYS A 1 92 ? 9.176 22.732 -31.642 1.00 97.00 92 LYS A N 1
ATOM 745 C CA . LYS A 1 92 ? 8.282 23.896 -31.526 1.00 97.00 92 LYS A CA 1
ATOM 746 C C . LYS A 1 92 ? 7.217 23.995 -32.630 1.00 97.00 92 LYS A C 1
ATOM 748 O O . LYS A 1 92 ? 6.264 24.747 -32.473 1.00 97.00 92 LYS A O 1
ATOM 753 N N . ASN A 1 93 ? 7.389 23.272 -33.737 1.00 97.12 93 ASN A N 1
ATOM 754 C CA . ASN A 1 93 ? 6.467 23.235 -34.869 1.00 97.12 93 ASN A CA 1
ATOM 755 C C . ASN A 1 93 ? 5.580 21.974 -34.845 1.00 97.12 93 ASN A C 1
ATOM 757 O O . ASN A 1 93 ? 4.849 21.723 -35.801 1.00 97.12 93 ASN A O 1
ATOM 761 N N . GLY A 1 94 ? 5.663 21.154 -33.790 1.00 95.56 94 GLY A N 1
ATOM 762 C CA . GLY A 1 94 ? 4.913 19.905 -33.666 1.00 95.56 94 GLY A CA 1
ATOM 763 C C . GLY A 1 94 ? 5.511 18.724 -34.439 1.00 95.56 94 GLY A C 1
ATOM 764 O O . GLY A 1 94 ? 4.882 17.668 -34.511 1.00 95.56 94 GLY A O 1
ATOM 765 N N . LYS A 1 95 ? 6.717 18.848 -35.009 1.00 97.38 95 LYS A N 1
ATOM 766 C CA . LYS A 1 95 ? 7.386 17.735 -35.695 1.00 97.38 95 LYS A CA 1
ATOM 767 C C . LYS A 1 95 ? 8.014 16.793 -34.676 1.00 97.38 95 LYS A C 1
ATOM 769 O O . LYS A 1 95 ? 8.700 17.220 -33.753 1.00 97.38 95 LYS A O 1
ATOM 774 N N . MET A 1 96 ? 7.842 15.491 -34.885 1.00 96.88 96 MET A N 1
ATOM 775 C CA . MET A 1 96 ? 8.461 14.468 -34.046 1.00 96.88 96 MET A CA 1
ATOM 776 C C . MET A 1 96 ? 9.994 14.513 -34.134 1.00 96.88 96 MET A C 1
ATOM 778 O O . MET A 1 96 ? 10.561 14.320 -35.208 1.00 96.88 96 MET A O 1
ATOM 782 N N . ILE A 1 97 ? 10.650 14.719 -32.990 1.00 95.31 97 ILE A N 1
ATOM 783 C CA . ILE A 1 97 ? 12.110 14.665 -32.828 1.00 95.31 97 ILE A CA 1
ATOM 784 C C . ILE A 1 97 ? 12.547 13.242 -32.473 1.00 95.31 97 ILE A C 1
ATOM 786 O O . ILE A 1 97 ? 13.506 12.720 -33.036 1.00 95.31 97 ILE A O 1
ATOM 790 N N . ARG A 1 98 ? 11.867 12.616 -31.503 1.00 95.00 98 ARG A N 1
ATOM 791 C CA . ARG A 1 98 ? 12.306 11.353 -30.894 1.00 95.00 98 ARG A CA 1
ATOM 792 C C . ARG A 1 98 ? 11.131 10.610 -30.275 1.00 95.00 98 ARG A C 1
ATOM 794 O O . ARG A 1 98 ? 10.319 11.220 -29.587 1.00 95.00 98 ARG A O 1
ATOM 801 N N . LYS A 1 99 ? 11.069 9.290 -30.456 1.00 97.50 99 LYS A N 1
ATOM 802 C CA . LYS A 1 99 ? 10.182 8.430 -29.659 1.00 97.50 99 LYS A CA 1
ATOM 803 C C . LYS A 1 99 ? 10.772 8.252 -28.264 1.00 97.50 99 LYS A C 1
ATOM 805 O O . LYS A 1 99 ? 11.965 7.988 -28.139 1.00 97.50 99 LYS A O 1
ATOM 810 N N . ILE A 1 100 ? 9.937 8.389 -27.247 1.00 97.81 100 ILE A N 1
ATOM 811 C CA . ILE A 1 100 ? 10.314 8.248 -25.837 1.00 97.81 100 ILE A CA 1
ATOM 812 C C . ILE A 1 100 ? 9.372 7.248 -25.169 1.00 97.81 100 ILE A C 1
ATOM 814 O O . ILE A 1 100 ? 8.417 6.772 -25.787 1.00 97.81 100 ILE A O 1
ATOM 818 N N . GLY A 1 101 ? 9.626 6.918 -23.910 1.00 97.00 101 GLY A N 1
ATOM 819 C CA . GLY A 1 101 ? 8.717 6.087 -23.140 1.00 97.00 101 GLY A CA 1
ATOM 820 C C . GLY A 1 101 ? 8.532 6.601 -21.727 1.00 97.00 101 GLY A C 1
ATOM 821 O O . GLY A 1 101 ? 9.505 6.881 -21.027 1.00 97.00 101 GLY A O 1
ATOM 822 N N . PHE A 1 102 ? 7.282 6.697 -21.285 1.00 95.88 102 PHE A N 1
ATOM 823 C CA . PHE A 1 102 ? 6.987 6.929 -19.875 1.00 95.88 102 PHE A CA 1
ATOM 824 C C . PHE A 1 102 ? 7.188 5.635 -19.095 1.00 95.88 102 PHE A C 1
ATOM 826 O O . PHE A 1 102 ? 6.605 4.601 -19.423 1.00 95.88 102 PHE A O 1
ATOM 833 N N . VAL A 1 103 ? 7.998 5.695 -18.038 1.00 95.12 103 VAL A N 1
ATOM 834 C CA . VAL A 1 103 ? 8.360 4.520 -17.234 1.00 95.12 103 VAL A CA 1
ATOM 835 C C . VAL A 1 103 ? 7.126 3.776 -16.706 1.00 95.12 103 VAL A C 1
ATOM 837 O O . VAL A 1 103 ? 7.073 2.567 -16.919 1.00 95.12 103 VAL A O 1
ATOM 840 N N . PRO A 1 104 ? 6.084 4.438 -16.156 1.00 93.81 104 PRO A N 1
ATOM 841 C CA . PRO A 1 104 ? 4.864 3.740 -15.740 1.00 93.81 104 PRO A CA 1
ATOM 842 C C . PRO A 1 104 ? 4.163 2.945 -16.853 1.00 93.81 104 PRO A C 1
ATOM 844 O O . PRO A 1 104 ? 3.569 1.902 -16.591 1.00 93.81 104 PRO A O 1
ATOM 847 N N . LEU A 1 105 ? 4.225 3.409 -18.107 1.00 94.69 105 LEU A N 1
ATOM 848 C CA . LEU A 1 105 ? 3.643 2.688 -19.244 1.00 94.69 105 LEU A CA 1
ATOM 849 C C . LEU A 1 105 ? 4.524 1.513 -19.675 1.00 94.69 105 LEU A C 1
ATOM 851 O O . LEU A 1 105 ? 4.006 0.437 -19.979 1.00 94.69 105 LEU A O 1
ATOM 855 N N . LEU A 1 106 ? 5.844 1.713 -19.670 1.00 95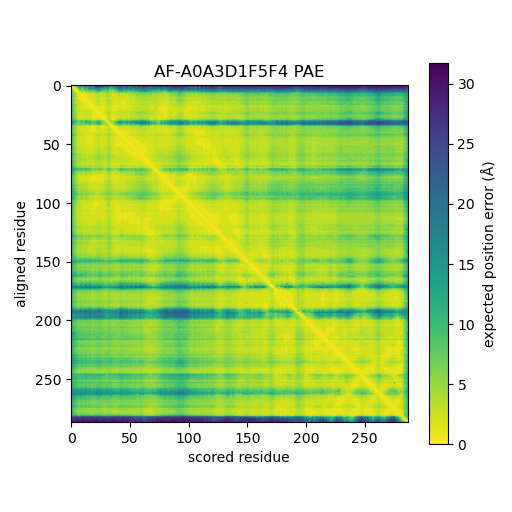.69 106 LEU A N 1
ATOM 856 C CA . LEU A 1 106 ? 6.834 0.700 -20.032 1.00 95.69 106 LEU A CA 1
ATOM 857 C C . LEU A 1 106 ? 6.841 -0.489 -19.056 1.00 95.69 106 LEU A C 1
ATOM 859 O O . LEU A 1 106 ? 6.986 -1.633 -19.488 1.00 95.69 106 LEU A O 1
ATOM 863 N N . THR A 1 107 ? 6.659 -0.244 -17.754 1.00 94.88 107 THR A N 1
ATOM 864 C CA . THR A 1 107 ? 6.691 -1.292 -16.717 1.00 94.88 107 THR A CA 1
ATOM 865 C C . THR A 1 107 ? 5.346 -1.980 -16.498 1.00 94.88 107 THR A C 1
ATOM 867 O O . THR A 1 107 ? 5.311 -3.069 -15.927 1.00 94.88 107 THR A O 1
ATOM 870 N N . ARG A 1 108 ? 4.237 -1.409 -16.985 1.00 94.50 108 ARG A N 1
ATOM 871 C CA . ARG A 1 108 ? 2.860 -1.872 -16.729 1.00 94.50 108 ARG A CA 1
ATOM 872 C C . ARG A 1 108 ? 2.658 -3.379 -16.912 1.00 94.50 108 ARG A C 1
ATOM 874 O O . ARG A 1 108 ? 2.135 -4.059 -16.031 1.00 94.50 108 ARG A O 1
ATOM 881 N N . SER A 1 109 ? 3.067 -3.921 -18.060 1.00 95.69 109 SER A N 1
ATOM 882 C CA . SER A 1 109 ? 2.890 -5.353 -18.353 1.00 95.69 109 SER A CA 1
ATOM 883 C C . SER A 1 109 ? 3.769 -6.235 -17.466 1.00 95.69 109 SER A C 1
ATOM 885 O O . SER A 1 109 ? 3.377 -7.350 -17.122 1.00 95.69 109 SER A O 1
ATOM 887 N N . PHE A 1 110 ? 4.948 -5.736 -17.085 1.00 96.81 110 PHE A N 1
ATOM 888 C CA . PHE A 1 110 ? 5.823 -6.425 -16.149 1.00 96.81 110 PHE A CA 1
ATOM 889 C C . PHE A 1 110 ? 5.229 -6.431 -14.738 1.00 96.81 110 PHE A C 1
ATOM 891 O O . PHE A 1 110 ? 5.124 -7.508 -14.164 1.00 96.81 110 PHE A O 1
ATOM 898 N N . GLN A 1 111 ? 4.772 -5.285 -14.218 1.00 96.06 111 GLN A N 1
ATOM 899 C CA . GLN A 1 111 ? 4.115 -5.189 -12.907 1.00 96.06 111 GLN A CA 1
ATOM 900 C C . GLN A 1 111 ? 2.952 -6.176 -12.797 1.00 96.06 111 GLN A C 1
ATOM 902 O O . GLN A 1 111 ? 2.911 -6.968 -11.857 1.00 96.06 111 GLN A O 1
ATOM 907 N N . LYS A 1 112 ? 2.068 -6.212 -13.807 1.00 97.12 112 LYS A N 1
ATOM 908 C CA . LYS A 1 112 ? 0.974 -7.188 -13.846 1.00 97.12 112 LYS A CA 1
ATOM 909 C C . LYS A 1 112 ? 1.498 -8.621 -13.759 1.00 97.12 112 LYS A C 1
ATOM 911 O O . LYS A 1 112 ? 1.041 -9.388 -12.923 1.00 97.12 112 LYS A O 1
ATOM 916 N N . ARG A 1 113 ? 2.448 -8.994 -14.623 1.00 97.81 113 ARG A N 1
ATOM 917 C CA . ARG A 1 113 ? 3.005 -10.354 -14.641 1.00 97.81 113 ARG A CA 1
ATOM 918 C C . ARG A 1 113 ? 3.644 -10.723 -13.306 1.00 97.81 113 ARG A C 1
ATOM 920 O O . ARG A 1 113 ? 3.484 -11.853 -12.865 1.00 97.81 113 ARG A O 1
ATOM 927 N N . TYR A 1 114 ? 4.382 -9.794 -12.713 1.00 97.56 114 TYR A N 1
ATOM 928 C CA . TYR A 1 114 ? 5.095 -9.997 -11.464 1.00 97.56 114 TYR A CA 1
ATOM 929 C C . TYR A 1 114 ? 4.110 -10.240 -10.317 1.00 97.56 114 TYR A C 1
ATOM 931 O O . TYR A 1 114 ? 4.207 -11.264 -9.651 1.00 97.56 114 TYR A O 1
ATOM 939 N N . VAL A 1 115 ? 3.095 -9.381 -10.163 1.00 97.56 115 VAL A N 1
ATOM 940 C CA . VAL A 1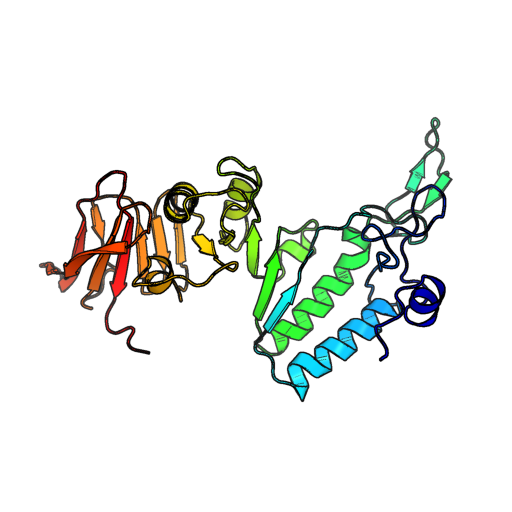 115 ? 2.051 -9.537 -9.134 1.00 97.56 115 VAL A CA 1
ATOM 941 C C . VAL A 1 115 ? 1.184 -10.776 -9.373 1.00 97.56 115 VAL A C 1
ATOM 943 O O . VAL A 1 115 ? 0.874 -11.491 -8.421 1.00 97.56 115 VAL A O 1
ATOM 946 N N . ASP A 1 116 ? 0.832 -11.085 -10.625 1.00 97.69 116 ASP A N 1
ATOM 947 C CA . ASP A 1 116 ? 0.110 -12.318 -10.966 1.00 97.69 116 ASP A CA 1
ATOM 948 C C . ASP A 1 116 ? 0.888 -13.561 -10.496 1.00 97.69 116 ASP A C 1
ATOM 950 O O . ASP A 1 116 ? 0.289 -14.517 -10.019 1.00 97.69 116 ASP A O 1
ATOM 954 N N . GLU A 1 117 ? 2.218 -13.580 -10.640 1.00 97.56 117 GLU A N 1
ATOM 955 C CA . GLU A 1 117 ? 3.036 -14.713 -10.194 1.00 97.56 117 GLU A CA 1
ATOM 956 C C . GLU A 1 117 ? 3.028 -14.875 -8.672 1.00 97.56 117 GLU A C 1
ATOM 958 O O . GLU A 1 117 ? 2.972 -16.010 -8.198 1.00 97.56 117 GLU A O 1
ATOM 963 N N . VAL A 1 118 ? 3.030 -13.775 -7.913 1.00 98.06 118 VAL A N 1
ATOM 964 C CA . VAL A 1 118 ? 2.917 -13.828 -6.446 1.00 98.06 118 VAL A CA 1
ATOM 965 C C . VAL A 1 118 ? 1.536 -14.325 -6.029 1.00 98.06 118 VAL A C 1
ATOM 967 O O . VAL A 1 118 ? 1.396 -15.299 -5.294 1.00 98.06 118 VAL A O 1
ATOM 970 N N . THR A 1 119 ? 0.494 -13.691 -6.556 1.00 97.06 119 THR A N 1
ATOM 971 C CA . THR A 1 119 ? -0.883 -13.916 -6.102 1.00 97.06 119 THR A CA 1
ATOM 972 C C . THR A 1 119 ? -1.459 -15.254 -6.550 1.00 97.06 119 THR A C 1
ATOM 974 O O . THR A 1 119 ? -2.223 -15.862 -5.805 1.00 97.06 119 THR A O 1
ATOM 977 N N . LYS A 1 120 ? -1.033 -15.801 -7.698 1.00 96.81 120 LYS A N 1
ATOM 978 C CA . LYS A 1 120 ? -1.380 -17.179 -8.104 1.00 96.81 120 LYS A CA 1
ATOM 979 C C . LYS A 1 120 ? -0.888 -18.245 -7.126 1.00 96.81 120 LYS A C 1
ATOM 981 O O . LYS A 1 120 ? -1.440 -19.339 -7.113 1.00 96.81 120 LYS A O 1
ATOM 986 N N . ARG A 1 121 ? 0.131 -17.935 -6.322 1.00 96.56 121 ARG A N 1
ATOM 987 C CA . ARG A 1 121 ? 0.653 -18.809 -5.263 1.00 96.56 121 ARG A CA 1
ATOM 988 C C . ARG A 1 121 ? -0.034 -18.578 -3.914 1.00 96.56 121 ARG A C 1
ATOM 990 O O . ARG A 1 121 ? 0.406 -19.125 -2.912 1.00 96.56 121 ARG A O 1
ATOM 997 N N . GLY A 1 122 ? -1.077 -17.745 -3.869 1.00 96.81 122 GLY A N 1
ATOM 998 C CA . GLY A 1 122 ? -1.751 -17.362 -2.627 1.00 96.81 122 GLY A CA 1
ATOM 999 C C . GLY A 1 122 ? -0.911 -16.460 -1.716 1.00 96.81 122 GLY A C 1
ATOM 1000 O O . GLY A 1 122 ? -1.241 -16.320 -0.544 1.00 96.81 122 GLY A O 1
ATOM 1001 N N . LYS A 1 123 ? 0.171 -15.867 -2.237 1.00 97.25 123 LYS A N 1
ATOM 1002 C CA . LYS A 1 123 ? 1.104 -15.014 -1.488 1.00 97.25 123 LYS A CA 1
ATOM 1003 C C . LYS A 1 123 ? 0.701 -13.536 -1.598 1.00 97.25 123 LYS A C 1
ATOM 1005 O O . LYS A 1 123 ? 0.035 -13.138 -2.558 1.00 97.25 123 LYS A O 1
ATOM 1010 N N . ILE A 1 124 ? 1.109 -12.716 -0.628 1.00 95.50 124 ILE A N 1
ATOM 1011 C CA . ILE A 1 124 ? 0.688 -11.305 -0.511 1.00 95.50 124 ILE A CA 1
ATOM 1012 C C . ILE A 1 124 ? 1.740 -10.358 -1.110 1.00 95.50 124 ILE A C 1
ATOM 1014 O O . ILE A 1 124 ? 2.939 -10.617 -1.038 1.00 95.50 124 ILE A O 1
ATOM 1018 N N . VAL A 1 125 ? 1.308 -9.234 -1.688 1.00 96.44 125 VAL A N 1
ATOM 1019 C CA . VAL A 1 125 ? 2.204 -8.160 -2.146 1.00 96.44 125 VAL A CA 1
ATOM 1020 C C . VAL A 1 125 ? 1.883 -6.873 -1.398 1.00 96.44 125 VAL A C 1
ATOM 1022 O O . VAL A 1 125 ? 0.743 -6.416 -1.418 1.00 96.44 125 VAL A O 1
ATOM 1025 N N . PHE A 1 126 ? 2.904 -6.279 -0.789 1.00 94.44 126 PHE A N 1
ATOM 1026 C CA . PHE A 1 126 ? 2.888 -4.931 -0.238 1.00 94.44 126 PHE A CA 1
ATOM 1027 C C . PHE A 1 126 ? 3.747 -4.001 -1.087 1.00 94.44 126 PHE A C 1
ATOM 1029 O O . PHE A 1 126 ? 4.777 -4.415 -1.620 1.00 94.44 126 PHE A O 1
ATOM 1036 N N . ALA A 1 127 ? 3.357 -2.738 -1.162 1.00 94.06 127 ALA A N 1
ATOM 1037 C CA . ALA A 1 127 ? 4.118 -1.692 -1.824 1.00 94.06 127 ALA A CA 1
ATOM 1038 C C . ALA A 1 127 ? 3.883 -0.344 -1.140 1.00 94.06 127 ALA A C 1
ATOM 1040 O O . ALA A 1 127 ? 2.792 -0.077 -0.635 1.00 94.06 127 ALA A O 1
ATOM 1041 N N . ASN A 1 128 ? 4.887 0.524 -1.136 1.00 91.38 128 ASN A N 1
ATOM 1042 C CA . ASN A 1 128 ? 4.676 1.918 -0.768 1.00 91.38 128 ASN A CA 1
ATOM 1043 C C . ASN A 1 128 ? 4.053 2.705 -1.934 1.00 91.38 128 ASN A C 1
ATOM 1045 O O . ASN A 1 128 ? 4.135 2.299 -3.094 1.00 91.38 128 ASN A O 1
ATOM 1049 N N . GLN A 1 129 ? 3.442 3.849 -1.609 1.00 88.38 129 GLN A N 1
ATOM 1050 C CA . GLN A 1 129 ? 2.828 4.782 -2.565 1.00 88.38 129 GLN A CA 1
ATOM 1051 C C . GLN A 1 129 ? 1.716 4.131 -3.412 1.00 88.38 129 GLN A C 1
ATOM 1053 O O . GLN A 1 129 ? 1.140 3.140 -2.978 1.00 88.38 129 GLN A O 1
ATOM 1058 N N . PHE A 1 130 ? 1.330 4.720 -4.552 1.00 90.12 130 PHE A N 1
ATOM 1059 C CA . PHE A 1 130 ? 0.086 4.386 -5.263 1.00 90.12 130 PHE A CA 1
ATOM 1060 C C . PHE A 1 130 ? 0.312 4.122 -6.756 1.00 90.12 130 PHE A C 1
ATOM 1062 O O . PHE A 1 130 ? 1.406 4.248 -7.278 1.00 90.12 130 PHE A O 1
ATOM 1069 N N . ASP A 1 131 ? -0.722 3.732 -7.489 1.00 91.62 131 ASP A N 1
ATOM 1070 C CA . ASP A 1 131 ? -0.567 3.351 -8.891 1.00 91.62 131 ASP A CA 1
ATOM 1071 C C . ASP A 1 131 ? -0.619 4.528 -9.875 1.00 91.62 131 ASP A C 1
ATOM 1073 O O . ASP A 1 131 ? -1.509 5.374 -9.834 1.00 91.62 131 ASP A O 1
ATOM 1077 N N . HIS A 1 132 ? 0.274 4.518 -10.871 1.00 89.69 132 HIS A N 1
ATOM 1078 C CA . HIS A 1 132 ? 0.259 5.482 -11.984 1.00 89.69 132 HIS A CA 1
ATOM 1079 C C . HIS A 1 132 ? -0.535 5.025 -13.211 1.00 89.69 132 HIS A C 1
ATOM 1081 O O . HIS A 1 132 ? -0.686 5.785 -14.169 1.00 89.69 132 HIS A O 1
ATOM 1087 N N . THR A 1 133 ? -1.019 3.781 -13.231 1.00 90.94 133 THR A N 1
ATOM 1088 C CA . THR A 1 133 ? -1.844 3.279 -14.333 1.00 90.94 133 THR A CA 1
ATOM 1089 C C . THR A 1 133 ? -3.075 2.564 -13.803 1.00 90.94 133 THR A C 1
ATOM 1091 O O . THR A 1 133 ? -3.007 1.846 -12.810 1.00 90.94 133 THR A O 1
ATOM 1094 N N . MET A 1 134 ? -4.188 2.669 -14.533 1.00 91.12 134 MET A N 1
ATOM 1095 C CA . MET A 1 134 ? -5.412 1.920 -14.223 1.00 91.12 134 MET A CA 1
ATOM 1096 C C . MET A 1 134 ? -5.221 0.398 -14.248 1.00 91.12 134 MET A C 1
ATOM 1098 O O . MET A 1 134 ? -6.034 -0.327 -13.687 1.00 91.12 134 MET A O 1
ATOM 1102 N N . ALA A 1 135 ? -4.196 -0.102 -14.944 1.00 92.06 135 ALA A N 1
ATOM 1103 C CA . ALA A 1 135 ? -3.888 -1.526 -14.948 1.00 92.06 135 ALA A CA 1
ATOM 1104 C C . ALA A 1 135 ? -3.215 -1.950 -13.638 1.00 92.06 135 ALA A C 1
ATOM 1106 O O . ALA A 1 135 ? -3.577 -2.992 -13.104 1.00 92.06 135 ALA A O 1
ATOM 1107 N N . SER A 1 136 ? -2.286 -1.135 -13.127 1.00 91.81 136 SER A N 1
ATOM 1108 C CA . SER A 1 136 ? -1.614 -1.371 -11.845 1.00 91.81 136 SER A CA 1
ATOM 1109 C C . SER A 1 136 ? -2.590 -1.195 -10.671 1.00 91.81 136 SER A C 1
ATOM 1111 O O . SER A 1 136 ? -2.670 -2.081 -9.834 1.00 91.81 136 SER A O 1
ATOM 1113 N N . ALA A 1 137 ? -3.475 -0.188 -10.723 1.00 91.88 137 ALA A N 1
ATOM 1114 C CA . ALA A 1 137 ? -4.522 0.059 -9.715 1.00 91.88 137 ALA A CA 1
ATOM 1115 C C . ALA A 1 137 ? -5.560 -1.068 -9.550 1.00 91.88 137 ALA A C 1
ATOM 1117 O O . ALA A 1 137 ? -6.339 -1.070 -8.602 1.00 91.88 137 ALA A O 1
ATOM 1118 N N . LYS A 1 138 ? -5.623 -2.007 -10.501 1.00 93.19 138 LYS A N 1
ATOM 1119 C CA . LYS A 1 138 ? -6.495 -3.191 -10.438 1.00 93.19 138 LYS A CA 1
ATOM 1120 C C . LYS A 1 138 ? -5.779 -4.426 -9.896 1.00 93.19 138 LYS A C 1
ATOM 1122 O O . LYS A 1 138 ? -6.393 -5.489 -9.810 1.00 93.19 138 LYS A O 1
ATOM 1127 N N . LEU A 1 139 ? -4.482 -4.325 -9.622 1.00 95.12 139 LEU A N 1
ATOM 1128 C CA . LEU A 1 139 ? -3.716 -5.426 -9.069 1.00 95.12 139 LEU A CA 1
ATOM 1129 C C . LEU A 1 139 ? -4.035 -5.576 -7.576 1.00 95.12 139 LEU A C 1
ATOM 1131 O O . LEU A 1 139 ? -4.275 -4.581 -6.895 1.00 95.12 139 LEU A O 1
ATOM 1135 N N . PRO A 1 140 ? -4.020 -6.807 -7.047 1.00 95.00 140 PRO A N 1
ATOM 1136 C CA . PRO A 1 140 ? -4.221 -7.072 -5.625 1.00 95.00 140 PRO A CA 1
ATOM 1137 C C . PRO A 1 140 ? -2.943 -6.757 -4.824 1.00 95.00 140 PRO A C 1
ATOM 1139 O O . PRO A 1 140 ? -2.326 -7.648 -4.242 1.00 95.00 140 PRO A O 1
ATOM 1142 N N . VAL A 1 141 ? -2.513 -5.496 -4.846 1.00 94.94 141 VAL A N 1
ATOM 1143 C CA . VAL A 1 141 ? -1.358 -4.997 -4.092 1.00 94.94 141 VAL A CA 1
ATOM 1144 C C . VAL A 1 141 ? -1.858 -4.178 -2.910 1.00 94.94 141 VAL A C 1
ATOM 1146 O O . VAL A 1 141 ? -2.727 -3.320 -3.056 1.00 94.94 141 VAL A O 1
ATOM 1149 N N . ILE A 1 142 ? -1.307 -4.452 -1.730 1.00 93.31 142 ILE A N 1
ATOM 1150 C CA . ILE A 1 142 ? -1.581 -3.672 -0.530 1.00 93.31 142 ILE A CA 1
ATOM 1151 C C . ILE A 1 142 ? -0.639 -2.476 -0.514 1.00 93.31 142 ILE A C 1
ATOM 1153 O O . ILE A 1 142 ? 0.559 -2.608 -0.258 1.00 93.31 142 ILE A O 1
ATOM 1157 N N . HIS A 1 143 ? -1.203 -1.308 -0.782 1.00 93.62 143 HIS A N 1
ATOM 1158 C CA . HIS A 1 143 ? -0.492 -0.044 -0.765 1.00 93.62 143 HIS A CA 1
ATOM 1159 C C . HIS A 1 143 ? -0.554 0.623 0.605 1.00 93.62 143 HIS A C 1
ATOM 1161 O O . HIS A 1 143 ? -1.550 0.518 1.325 1.00 93.62 143 HIS A O 1
ATOM 1167 N N . PHE A 1 144 ? 0.496 1.364 0.945 1.00 93.00 144 PHE A N 1
ATOM 1168 C CA . PHE A 1 144 ? 0.462 2.313 2.049 1.00 93.00 144 PHE A CA 1
ATOM 1169 C C . PHE A 1 144 ? 1.105 3.645 1.665 1.00 93.00 144 PHE A C 1
ATOM 1171 O O . PHE A 1 144 ? 2.083 3.716 0.920 1.00 93.00 144 PHE A O 1
ATOM 1178 N N . ALA A 1 145 ? 0.557 4.721 2.214 1.00 92.56 145 ALA A N 1
ATOM 1179 C CA . ALA A 1 145 ? 1.087 6.065 2.048 1.00 92.56 145 ALA A CA 1
ATOM 1180 C C . ALA A 1 145 ? 2.346 6.287 2.899 1.00 92.56 145 ALA A C 1
ATOM 1182 O O . ALA A 1 145 ? 2.460 5.745 3.995 1.00 92.56 145 ALA A O 1
ATOM 1183 N N . GLU A 1 146 ? 3.249 7.160 2.448 1.00 90.44 146 GLU A N 1
ATOM 1184 C CA . GLU A 1 146 ? 4.400 7.609 3.253 1.00 90.44 146 GLU A CA 1
ATOM 1185 C C . GLU A 1 146 ? 4.416 9.138 3.346 1.00 90.44 146 GLU A C 1
ATOM 1187 O O . GLU A 1 146 ? 5.054 9.823 2.529 1.00 90.44 146 GLU A O 1
ATOM 1192 N N . PRO A 1 147 ? 3.630 9.697 4.276 1.00 90.06 147 PRO A N 1
ATOM 1193 C CA . PRO A 1 147 ? 3.478 11.132 4.425 1.00 90.06 147 PRO A CA 1
ATOM 1194 C C . PRO A 1 147 ? 4.693 11.771 5.107 1.00 90.06 147 PRO A C 1
ATOM 1196 O O . PRO A 1 147 ? 5.267 11.243 6.062 1.00 90.06 147 PRO A O 1
ATOM 1199 N N . LEU A 1 148 ? 5.047 12.977 4.662 1.00 87.88 148 LEU A N 1
ATOM 1200 C CA . LEU A 1 148 ? 6.060 13.810 5.321 1.00 87.88 148 LEU A CA 1
ATOM 1201 C C . LEU A 1 148 ? 5.481 14.648 6.475 1.00 87.88 148 LEU A C 1
ATOM 1203 O O . LEU A 1 148 ? 6.245 15.199 7.272 1.00 87.88 148 LEU A O 1
ATOM 1207 N N . GLY A 1 149 ? 4.150 14.743 6.569 1.00 86.12 149 GLY A N 1
ATOM 1208 C CA . GLY A 1 149 ? 3.413 15.512 7.573 1.00 86.12 149 GLY A CA 1
ATOM 1209 C C . GLY A 1 149 ? 1.940 15.091 7.687 1.00 86.12 149 GLY A C 1
ATOM 1210 O O . GLY A 1 149 ? 1.404 14.437 6.799 1.00 86.12 149 GLY A O 1
ATOM 1211 N N . ASN A 1 150 ? 1.253 15.528 8.748 1.00 80.62 150 ASN A N 1
ATOM 1212 C CA . ASN A 1 150 ? -0.158 15.174 9.020 1.00 80.62 150 ASN A CA 1
ATOM 1213 C C . ASN A 1 150 ? -1.183 15.815 8.055 1.00 80.62 150 ASN A C 1
ATOM 1215 O O . ASN A 1 150 ? -2.368 15.490 8.093 1.00 80.62 150 ASN A O 1
ATOM 1219 N N . TYR A 1 151 ? -0.735 16.723 7.186 1.00 83.06 151 TYR A N 1
ATOM 1220 C CA . TYR A 1 151 ? -1.538 17.367 6.137 1.00 83.06 151 TYR A CA 1
ATOM 1221 C C . TYR A 1 151 ? -0.969 17.098 4.735 1.00 83.06 151 TYR A C 1
ATOM 1223 O O . TYR A 1 151 ? -1.131 17.901 3.821 1.00 83.06 151 TYR A O 1
ATOM 1231 N N . ASP A 1 152 ? -0.270 15.976 4.569 1.00 87.06 152 ASP A N 1
ATOM 1232 C CA . ASP A 1 152 ? 0.249 15.535 3.276 1.00 87.06 152 ASP A CA 1
ATOM 1233 C C . ASP A 1 152 ? -0.889 14.993 2.390 1.00 87.06 152 ASP A C 1
ATOM 1235 O O . ASP A 1 152 ? -1.752 14.244 2.859 1.00 87.06 152 ASP A O 1
ATOM 1239 N N . TYR A 1 153 ? -0.878 15.341 1.098 1.00 89.81 153 TYR A N 1
ATOM 1240 C CA . TYR A 1 153 ? -1.864 14.870 0.119 1.00 89.81 153 TYR A CA 1
ATOM 1241 C C . TYR A 1 153 ? -1.931 13.337 0.058 1.00 89.81 153 TYR A C 1
ATOM 1243 O O . TYR A 1 153 ? -2.988 12.776 -0.226 1.00 89.81 153 TYR A O 1
ATOM 1251 N N . LYS A 1 154 ? -0.822 12.653 0.371 1.00 90.81 154 LYS A N 1
ATOM 1252 C CA . LYS A 1 154 ? -0.735 11.190 0.386 1.00 90.81 154 LYS A CA 1
ATOM 1253 C C . LYS A 1 154 ? -1.717 10.536 1.356 1.00 90.81 154 LYS A C 1
ATOM 1255 O O . LYS A 1 154 ? -2.214 9.457 1.058 1.00 90.81 154 LYS A O 1
ATOM 1260 N N . LEU A 1 155 ? -2.041 11.188 2.476 1.00 89.94 155 LEU A N 1
ATOM 1261 C CA . LEU A 1 155 ? -3.038 10.674 3.423 1.00 89.94 155 LEU A CA 1
ATOM 1262 C C . LEU A 1 155 ? -4.445 10.678 2.822 1.00 89.94 155 LEU A C 1
ATOM 1264 O O . LEU A 1 155 ? -5.202 9.733 3.015 1.00 89.94 155 LEU A O 1
ATOM 1268 N N . PHE A 1 156 ? -4.782 11.718 2.060 1.00 88.19 156 PHE A N 1
ATOM 1269 C CA . PHE A 1 156 ? -6.059 11.794 1.351 1.00 88.19 156 PHE A CA 1
ATOM 1270 C C . PHE A 1 156 ? -6.096 10.813 0.177 1.00 88.19 156 PHE A C 1
ATOM 1272 O O . PHE A 1 156 ? -7.103 10.151 -0.041 1.00 88.19 156 PHE A O 1
ATOM 1279 N N . ALA A 1 157 ? -4.982 10.673 -0.545 1.00 89.38 157 ALA A N 1
ATOM 1280 C CA . ALA A 1 157 ? -4.863 9.694 -1.618 1.00 89.38 157 ALA A CA 1
ATOM 1281 C C . ALA A 1 157 ? -5.031 8.255 -1.100 1.00 89.38 157 ALA A C 1
ATOM 1283 O O . ALA A 1 157 ? -5.737 7.480 -1.736 1.00 89.38 157 ALA A O 1
ATOM 1284 N N . ALA A 1 158 ? -4.486 7.925 0.079 1.00 91.25 158 ALA A N 1
ATOM 1285 C CA . ALA A 1 158 ? -4.638 6.606 0.699 1.00 91.25 158 ALA A CA 1
ATOM 1286 C C . ALA A 1 158 ? -6.109 6.206 0.863 1.00 91.25 158 ALA A C 1
ATOM 1288 O O . ALA A 1 158 ? -6.483 5.088 0.513 1.00 91.25 158 ALA A O 1
ATOM 1289 N N . GLN A 1 159 ? -6.947 7.140 1.327 1.00 88.06 159 GLN A N 1
ATOM 1290 C CA . GLN A 1 159 ? -8.387 6.930 1.501 1.00 88.06 159 GLN A CA 1
ATOM 1291 C C . GLN A 1 159 ? -9.100 6.590 0.180 1.00 88.06 159 GLN A C 1
ATOM 1293 O O . GLN A 1 159 ? -10.114 5.899 0.182 1.00 88.06 159 GLN A O 1
ATOM 1298 N N . LEU A 1 160 ? -8.579 7.073 -0.950 1.00 85.75 160 LEU A N 1
ATOM 1299 C CA . LEU A 1 160 ? -9.149 6.852 -2.281 1.00 85.75 160 LEU A CA 1
ATOM 1300 C C . LEU A 1 160 ? -8.617 5.583 -2.964 1.00 85.75 160 LEU A C 1
ATOM 1302 O O . LEU A 1 160 ? -8.998 5.296 -4.099 1.00 85.75 160 LEU A O 1
ATOM 1306 N N . THR A 1 161 ? -7.730 4.836 -2.305 1.00 85.38 161 THR A N 1
ATOM 1307 C CA . THR A 1 161 ? -7.159 3.594 -2.839 1.00 85.38 161 THR A CA 1
ATOM 1308 C C . THR A 1 161 ? -7.843 2.359 -2.259 1.00 85.38 161 THR A C 1
ATOM 1310 O O . THR A 1 161 ? -8.646 2.446 -1.333 1.00 85.38 161 THR A O 1
ATOM 1313 N N . ALA A 1 162 ? -7.510 1.182 -2.794 1.00 82.81 162 ALA A N 1
ATOM 1314 C CA . ALA A 1 162 ? -8.036 -0.090 -2.301 1.00 82.81 162 ALA A CA 1
ATOM 1315 C C . ALA A 1 162 ? -7.616 -0.404 -0.851 1.00 82.81 162 ALA A C 1
ATOM 1317 O O . ALA A 1 162 ? -8.248 -1.232 -0.197 1.00 82.81 162 ALA A O 1
ATOM 1318 N N . THR A 1 163 ? -6.556 0.234 -0.348 1.00 87.88 163 THR A N 1
ATOM 1319 C CA . THR A 1 163 ? -5.985 -0.042 0.971 1.00 87.88 163 THR A CA 1
ATOM 1320 C C . THR A 1 163 ? -5.676 1.268 1.694 1.00 87.88 163 THR A C 1
ATOM 1322 O O . THR A 1 163 ? -4.602 1.838 1.498 1.00 87.88 163 THR A O 1
ATOM 1325 N N . PRO A 1 164 ? -6.590 1.763 2.551 1.00 90.50 164 PRO A N 1
ATOM 1326 C CA . PRO A 1 164 ? -6.421 3.024 3.264 1.00 90.50 164 PRO A CA 1
ATOM 1327 C C . PRO A 1 164 ? -5.455 2.856 4.441 1.00 90.50 164 PRO A C 1
ATOM 1329 O O . PRO A 1 164 ? -5.823 2.914 5.615 1.00 90.50 164 PRO A O 1
ATOM 1332 N N . LEU A 1 165 ? -4.193 2.614 4.099 1.00 93.25 165 LEU A N 1
ATOM 1333 C CA . LEU A 1 165 ? -3.077 2.433 5.008 1.00 93.25 165 LEU A CA 1
ATOM 1334 C C . LEU A 1 165 ? -2.074 3.566 4.813 1.00 93.25 165 LEU A C 1
ATOM 1336 O O . LEU A 1 165 ? -1.848 4.052 3.705 1.00 93.25 165 LEU A O 1
ATOM 1340 N N . SER A 1 166 ? -1.423 3.963 5.895 1.00 93.19 166 SER A N 1
ATOM 1341 C CA . SER A 1 166 ? -0.312 4.905 5.849 1.00 93.19 166 SER A CA 1
ATOM 1342 C C . SER A 1 166 ? 0.738 4.517 6.865 1.00 93.19 166 SER A C 1
ATOM 1344 O O . SER A 1 166 ? 0.415 4.173 7.998 1.00 93.19 166 SER A O 1
ATOM 1346 N N . LEU A 1 167 ? 2.006 4.644 6.505 1.00 90.75 167 LEU A N 1
ATOM 1347 C CA . LEU A 1 167 ? 3.065 4.701 7.494 1.00 90.75 167 LEU A CA 1
ATOM 1348 C C . LEU A 1 167 ? 2.921 5.949 8.363 1.00 90.75 167 LEU A C 1
ATOM 1350 O O . LEU A 1 167 ? 2.408 6.976 7.911 1.00 90.75 167 LEU A O 1
ATOM 1354 N N . HIS A 1 168 ? 3.386 5.846 9.609 1.00 87.62 168 HIS A N 1
ATOM 1355 C CA . HIS A 1 168 ? 3.601 7.007 10.477 1.00 87.62 168 HIS A CA 1
ATOM 1356 C C . HIS A 1 168 ? 4.361 8.123 9.743 1.00 87.62 168 HIS A C 1
ATOM 1358 O O . HIS A 1 168 ? 5.178 7.869 8.853 1.00 87.62 168 HIS A O 1
ATOM 1364 N N . VAL A 1 169 ? 4.104 9.369 10.128 1.00 86.50 169 VAL A N 1
ATOM 1365 C CA . VAL A 1 169 ? 4.764 10.517 9.515 1.00 86.50 169 VAL A CA 1
ATOM 1366 C C . VAL A 1 169 ? 6.243 10.496 9.888 1.00 86.50 169 VAL A C 1
ATOM 1368 O O . VAL A 1 169 ? 6.604 10.512 11.065 1.00 86.50 169 VAL A O 1
ATOM 1371 N N . ALA A 1 170 ? 7.117 10.552 8.880 1.00 75.62 170 ALA A N 1
ATOM 1372 C CA . ALA A 1 170 ? 8.570 10.448 9.068 1.00 75.62 170 ALA A CA 1
ATOM 1373 C C . ALA A 1 170 ? 9.151 11.511 10.023 1.00 75.62 170 ALA A C 1
ATOM 1375 O O . ALA A 1 170 ? 10.185 11.307 10.655 1.00 75.62 170 ALA A O 1
ATOM 1376 N N . ARG A 1 171 ? 8.491 12.671 10.121 1.00 72.62 171 ARG A N 1
ATOM 1377 C CA . ARG A 1 171 ? 8.876 13.793 10.993 1.00 72.62 171 ARG A CA 1
ATOM 1378 C C . ARG A 1 171 ? 8.047 13.883 12.276 1.00 72.62 171 ARG A C 1
ATOM 1380 O O . ARG A 1 171 ? 8.198 14.856 13.018 1.00 72.62 171 ARG A O 1
ATOM 1387 N N . SER A 1 172 ? 7.149 12.930 12.523 1.00 71.94 172 SER A N 1
ATOM 1388 C CA . SER A 1 172 ? 6.283 12.972 13.693 1.00 71.94 172 SER A CA 1
ATOM 1389 C C . SER A 1 172 ? 7.081 12.698 14.953 1.00 71.94 172 SER A C 1
ATOM 1391 O O . SER A 1 172 ? 8.001 11.882 14.989 1.00 71.94 172 SER A O 1
ATOM 1393 N N . ARG A 1 173 ? 6.709 13.415 16.010 1.00 69.19 173 ARG A N 1
ATOM 1394 C CA . ARG A 1 173 ? 7.220 13.191 17.363 1.00 69.19 173 ARG A CA 1
ATOM 1395 C C . ARG A 1 173 ? 6.238 12.387 18.214 1.00 69.19 173 ARG A C 1
ATOM 1397 O O . ARG A 1 173 ? 6.573 12.048 19.341 1.00 69.19 173 ARG A O 1
ATOM 1404 N N . SER A 1 174 ? 5.041 12.090 17.696 1.00 83.75 174 SER A N 1
ATOM 1405 C CA . SER A 1 174 ? 3.978 11.421 18.441 1.00 83.75 174 SER A CA 1
ATOM 1406 C C . SER A 1 174 ? 3.199 10.469 17.541 1.00 83.75 174 SER A C 1
ATOM 1408 O O . SER A 1 174 ? 2.317 10.861 16.784 1.00 83.75 174 SER A O 1
ATOM 1410 N N . ILE A 1 175 ? 3.489 9.184 17.701 1.00 84.50 175 ILE A N 1
ATOM 1411 C CA . ILE A 1 175 ? 2.792 8.089 17.021 1.00 84.50 175 ILE A CA 1
ATOM 1412 C C . ILE A 1 175 ? 1.300 8.093 17.378 1.00 84.50 175 ILE A C 1
ATOM 1414 O O . ILE A 1 175 ? 0.458 7.831 16.525 1.00 84.50 175 ILE A O 1
ATOM 1418 N N . TRP A 1 176 ? 0.957 8.451 18.619 1.00 89.44 176 TRP A N 1
ATOM 1419 C CA . TRP A 1 176 ? -0.434 8.623 19.030 1.00 89.44 176 TRP A CA 1
ATOM 1420 C C . TRP A 1 176 ? -1.162 9.703 18.224 1.00 89.44 176 TRP A C 1
ATOM 1422 O O . TRP A 1 176 ? -2.316 9.530 17.830 1.00 89.44 176 TRP A O 1
ATOM 1432 N N . THR A 1 177 ? -0.477 10.812 17.940 1.00 89.75 177 THR A N 1
ATOM 1433 C CA . THR A 1 177 ? -1.037 11.879 17.108 1.00 89.75 177 THR A CA 1
ATOM 1434 C C . THR A 1 177 ? -1.304 11.373 15.697 1.00 89.75 177 THR A C 1
ATOM 1436 O O . THR A 1 177 ? -2.391 11.608 15.176 1.00 89.75 177 THR A O 1
ATOM 1439 N N . ASP A 1 178 ? -0.368 10.622 15.116 1.00 90.81 178 ASP A N 1
ATOM 1440 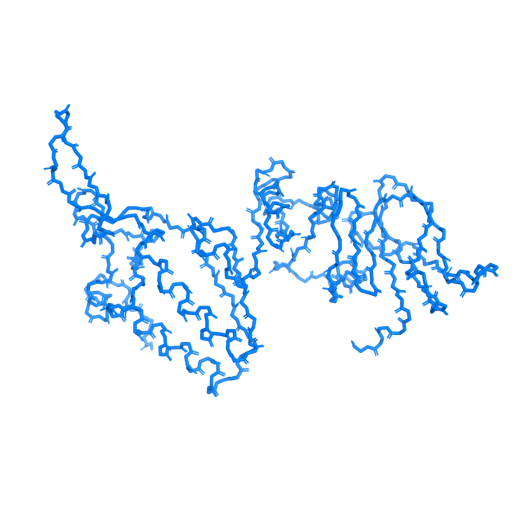C CA . ASP A 1 178 ? -0.524 10.042 13.781 1.00 90.81 178 ASP A CA 1
ATOM 1441 C C . ASP A 1 178 ? -1.707 9.062 13.730 1.00 90.81 178 ASP A C 1
ATOM 1443 O O . ASP A 1 178 ? -2.539 9.169 12.834 1.00 90.81 178 ASP A O 1
ATOM 1447 N N . VAL A 1 179 ? -1.868 8.182 14.730 1.00 92.12 179 VAL A N 1
ATOM 1448 C CA . VAL A 1 179 ? -3.037 7.283 14.833 1.00 92.12 179 VAL A CA 1
ATOM 1449 C C . VAL A 1 179 ? -4.343 8.067 14.765 1.00 92.12 179 VAL A C 1
ATOM 1451 O O . VAL A 1 179 ? -5.217 7.744 13.960 1.00 92.12 179 VAL A O 1
ATOM 1454 N N . LYS A 1 180 ? -4.486 9.106 15.595 1.00 93.25 180 LYS A N 1
ATOM 1455 C CA . LYS A 1 180 ? -5.714 9.907 15.634 1.00 93.25 180 LYS A CA 1
ATOM 1456 C C . LYS A 1 180 ? -5.926 10.668 14.333 1.00 93.25 180 LYS A C 1
ATOM 1458 O O . LYS A 1 180 ? -7.034 10.675 13.805 1.00 93.25 180 LYS A O 1
ATOM 1463 N N . GLU A 1 181 ? -4.893 11.314 13.804 1.00 92.12 181 GLU A N 1
ATOM 1464 C CA . GLU A 1 181 ? -5.012 12.083 12.568 1.00 92.12 181 GLU A CA 1
ATOM 1465 C C . GLU A 1 181 ? -5.345 11.189 11.371 1.00 92.12 181 GLU A C 1
ATOM 1467 O O . GLU A 1 181 ? -6.185 11.549 10.546 1.00 92.12 181 GLU A O 1
ATOM 1472 N N . PHE A 1 182 ? -4.767 9.998 11.284 1.00 94.06 182 PHE A N 1
ATOM 1473 C CA . PHE A 1 182 ? -5.051 9.094 10.176 1.00 94.06 182 PHE A CA 1
ATOM 1474 C C . PHE A 1 182 ? -6.460 8.524 10.311 1.00 94.06 182 PHE A C 1
ATOM 1476 O O . PHE A 1 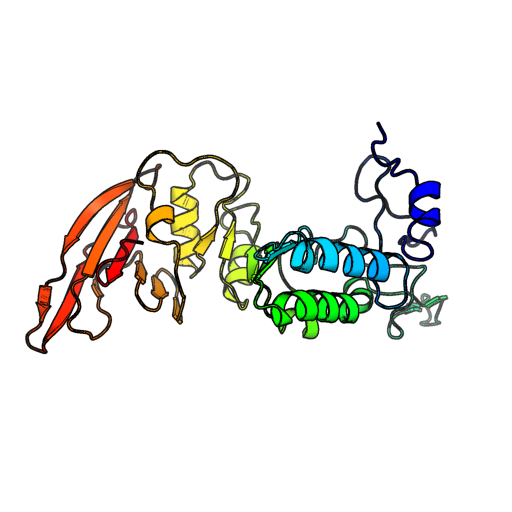182 ? -7.241 8.581 9.359 1.00 94.06 182 PHE A O 1
ATOM 1483 N N . LEU A 1 183 ? -6.844 8.096 11.517 1.00 94.69 183 LEU A N 1
ATOM 1484 C CA . LEU A 1 183 ? -8.171 7.543 11.751 1.00 94.69 183 LEU A CA 1
ATOM 1485 C C . LEU A 1 183 ? -9.274 8.574 11.478 1.00 94.69 183 LEU A C 1
ATOM 1487 O O . LEU A 1 183 ? -10.284 8.206 10.886 1.00 94.69 183 LEU A O 1
ATOM 1491 N N . LYS A 1 184 ? -9.071 9.869 11.784 1.00 93.94 184 LYS A N 1
ATOM 1492 C CA . LYS A 1 184 ? -10.010 10.959 11.422 1.00 93.94 184 LYS A CA 1
ATOM 1493 C C . LYS A 1 184 ? -10.350 10.974 9.930 1.00 93.94 184 LYS A C 1
ATOM 1495 O O . LYS A 1 184 ? -11.425 11.427 9.559 1.00 93.94 184 LYS A O 1
ATOM 1500 N N . ARG A 1 185 ? -9.439 10.491 9.084 1.00 92.00 185 ARG A N 1
ATOM 1501 C CA . ARG A 1 185 ? -9.558 10.450 7.619 1.00 92.00 185 ARG A CA 1
ATOM 1502 C C . ARG A 1 185 ? -9.975 9.070 7.097 1.00 92.00 185 ARG A C 1
ATOM 1504 O O . ARG A 1 185 ? -10.059 8.885 5.891 1.00 92.00 185 ARG A O 1
ATOM 1511 N N . GLY A 1 186 ? -10.225 8.105 7.983 1.00 93.00 186 GLY A N 1
ATOM 1512 C CA . GLY A 1 186 ? -10.477 6.717 7.601 1.00 93.00 186 GLY A CA 1
ATOM 1513 C C . GLY A 1 186 ? -9.215 6.005 7.114 1.00 93.00 186 GLY A C 1
ATOM 1514 O O . GLY A 1 186 ? -9.290 5.174 6.223 1.00 93.00 186 GLY A O 1
ATOM 1515 N N . VAL A 1 187 ? -8.043 6.336 7.655 1.00 94.00 187 VAL A N 1
ATOM 1516 C CA . VAL A 1 187 ? -6.773 5.689 7.300 1.00 94.00 187 VAL A CA 1
ATOM 1517 C C . VAL A 1 187 ? -6.215 4.970 8.526 1.00 94.00 187 VAL A C 1
ATOM 1519 O O . VAL A 1 187 ? -6.160 5.547 9.613 1.00 94.00 187 VAL A O 1
ATOM 1522 N N . LEU A 1 188 ? -5.786 3.715 8.371 1.00 93.62 188 LEU A N 1
ATOM 1523 C CA . LEU A 1 188 ? -5.060 3.000 9.421 1.00 93.62 188 LEU A CA 1
ATOM 1524 C C . LEU A 1 188 ? -3.566 3.256 9.317 1.00 93.62 188 LEU A C 1
ATOM 1526 O O . LEU A 1 188 ? -2.969 3.240 8.242 1.00 93.62 188 LEU A O 1
ATOM 1530 N N . MET A 1 189 ? -2.946 3.435 10.476 1.00 91.56 189 MET A N 1
ATOM 1531 C CA . MET A 1 189 ? -1.502 3.542 10.555 1.00 91.56 189 MET A CA 1
ATOM 1532 C C . MET A 1 189 ? -0.855 2.153 10.526 1.00 91.56 189 MET A C 1
ATOM 1534 O O . MET A 1 189 ? -1.210 1.276 11.315 1.00 91.56 189 MET A O 1
ATOM 1538 N N . CYS A 1 190 ? 0.138 1.981 9.663 1.00 88.50 190 CYS A N 1
ATOM 1539 C CA . CYS A 1 190 ? 1.142 0.926 9.711 1.00 88.50 190 CYS A CA 1
ATOM 1540 C C . CYS A 1 190 ? 2.424 1.501 10.331 1.00 88.50 190 CYS A C 1
ATOM 1542 O O . CYS A 1 190 ? 2.752 2.675 10.146 1.00 88.50 190 CYS A O 1
ATOM 1544 N N . TYR A 1 191 ? 3.174 0.693 11.072 1.00 82.00 191 TYR A N 1
ATOM 1545 C CA . TYR A 1 191 ? 4.396 1.158 11.723 1.00 82.00 191 TYR A CA 1
ATOM 1546 C C . TYR A 1 191 ? 5.558 0.209 11.466 1.00 82.00 191 TYR A C 1
ATOM 1548 O O . TYR A 1 191 ? 5.412 -0.993 11.666 1.00 82.00 191 TYR A O 1
ATOM 1556 N N . TYR A 1 192 ? 6.698 0.760 11.034 1.00 72.12 192 TYR A N 1
ATOM 1557 C CA . TYR A 1 192 ? 7.839 -0.039 10.572 1.00 72.12 192 TYR A CA 1
ATOM 1558 C C . TYR A 1 192 ? 9.222 0.425 11.078 1.00 72.12 192 TYR A C 1
ATOM 1560 O O . TYR A 1 192 ? 10.226 -0.148 10.672 1.00 72.12 192 TYR A O 1
ATOM 1568 N N . PHE A 1 193 ? 9.317 1.433 11.966 1.00 67.31 193 PHE A N 1
ATOM 1569 C CA . PHE A 1 193 ? 10.618 2.049 12.295 1.00 67.31 193 PHE A CA 1
ATOM 1570 C C . PHE A 1 193 ? 11.287 1.568 13.597 1.00 67.31 193 PHE A C 1
ATOM 1572 O O . PHE A 1 193 ? 12.464 1.219 13.576 1.00 67.31 193 PHE A O 1
ATOM 1579 N N . LYS A 1 194 ? 10.593 1.561 14.746 1.00 63.97 194 LYS A N 1
ATOM 1580 C CA . LYS A 1 194 ? 11.185 1.164 16.049 1.00 63.97 194 LYS A CA 1
ATOM 1581 C C . LYS A 1 194 ? 10.369 0.083 16.754 1.00 63.97 194 LYS A C 1
ATOM 1583 O O . LYS A 1 194 ? 9.277 -0.262 16.330 1.00 63.97 194 LYS A O 1
ATOM 1588 N N . TYR A 1 195 ? 10.881 -0.435 17.862 1.00 67.94 195 TYR A N 1
ATOM 1589 C CA . TYR 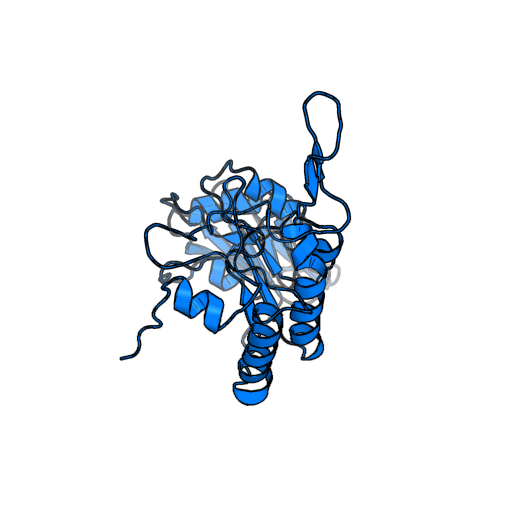A 1 195 ? 10.099 -1.281 18.757 1.00 67.94 195 TYR A CA 1
ATOM 1590 C C . TYR A 1 195 ? 9.116 -0.427 19.567 1.00 67.94 195 TYR A C 1
ATOM 1592 O O . TYR A 1 195 ? 9.472 0.647 20.054 1.00 67.94 195 TYR A O 1
ATOM 1600 N N . PHE A 1 196 ? 7.878 -0.903 19.702 1.00 68.38 196 PHE A N 1
ATOM 1601 C CA . PHE A 1 196 ? 6.925 -0.373 20.674 1.00 68.38 196 PHE A CA 1
ATOM 1602 C C . PHE A 1 196 ? 7.017 -1.158 21.972 1.00 68.38 196 PHE A C 1
ATOM 1604 O O . PHE A 1 196 ? 6.894 -2.384 21.972 1.00 68.38 196 PHE A O 1
ATOM 1611 N N . GLU A 1 197 ? 7.137 -0.444 23.082 1.00 66.94 197 GLU A N 1
ATOM 1612 C CA . GLU A 1 197 ? 7.031 -1.025 24.415 1.00 66.94 197 GLU A CA 1
ATOM 1613 C C . GLU A 1 197 ? 5.596 -0.892 24.946 1.00 66.94 197 GLU A C 1
ATOM 1615 O O . GLU A 1 197 ? 4.897 0.082 24.662 1.00 66.94 197 GLU A O 1
ATOM 1620 N N . GLY A 1 198 ? 5.153 -1.877 25.730 1.00 72.06 198 GLY A N 1
ATOM 1621 C CA . GLY A 1 198 ? 3.822 -1.890 26.347 1.00 72.06 198 GLY A CA 1
ATOM 1622 C C . GLY A 1 198 ? 2.674 -2.324 25.425 1.00 72.06 198 GLY A C 1
ATOM 1623 O O . GLY A 1 198 ? 2.883 -2.849 24.325 1.00 72.06 198 GLY A O 1
ATOM 1624 N N . ASP A 1 199 ? 1.444 -2.147 25.912 1.00 77.94 199 ASP A N 1
ATOM 1625 C CA . ASP A 1 199 ? 0.201 -2.474 25.199 1.00 77.94 199 ASP A CA 1
ATOM 1626 C C . ASP A 1 199 ? -0.275 -1.261 24.382 1.00 77.94 199 ASP A C 1
ATOM 1628 O O . ASP A 1 199 ? -1.090 -0.454 24.829 1.00 77.94 199 ASP A O 1
ATOM 1632 N N . HIS A 1 200 ? 0.342 -1.082 23.211 1.00 84.69 200 HIS A N 1
ATOM 1633 C CA . HIS A 1 200 ? 0.054 0.007 22.276 1.00 84.69 200 HIS A CA 1
ATOM 1634 C C . HIS A 1 200 ? -1.149 -0.335 21.387 1.00 84.69 200 HIS A C 1
ATOM 1636 O O . HIS A 1 200 ? -1.265 -1.471 20.922 1.00 84.69 200 HIS A O 1
ATOM 1642 N N . ILE A 1 201 ? -1.973 0.662 21.045 1.00 90.25 201 ILE A N 1
ATOM 1643 C CA . ILE A 1 201 ? -3.199 0.488 20.241 1.00 90.25 201 ILE A CA 1
ATOM 1644 C C . ILE A 1 201 ? -3.016 -0.373 18.980 1.00 90.25 201 ILE A C 1
ATOM 1646 O O . ILE A 1 201 ? -3.852 -1.223 18.674 1.00 90.25 201 ILE A O 1
ATOM 1650 N N . LEU A 1 202 ? -1.900 -0.212 18.263 1.00 89.56 202 LEU A N 1
ATOM 1651 C CA . LEU A 1 202 ? -1.625 -0.960 17.030 1.00 89.56 202 LEU A CA 1
ATOM 1652 C C . LEU A 1 202 ? -1.627 -2.483 17.223 1.00 89.56 202 LEU A C 1
ATOM 1654 O O . LEU A 1 202 ? -2.028 -3.196 16.306 1.00 89.56 202 LEU A O 1
ATOM 1658 N N . LYS A 1 203 ? -1.241 -2.978 18.410 1.00 88.69 203 LYS A N 1
ATOM 1659 C CA . LYS A 1 203 ? -1.294 -4.410 18.747 1.00 88.69 203 LYS A CA 1
ATOM 1660 C C . LYS A 1 203 ? -2.726 -4.932 18.851 1.00 88.69 203 LYS A C 1
ATOM 1662 O O . LYS A 1 203 ? -2.952 -6.115 18.639 1.00 88.69 203 LYS A O 1
ATOM 1667 N N . LYS A 1 204 ? -3.692 -4.071 19.190 1.00 91.38 204 LYS A N 1
ATOM 1668 C CA . LYS A 1 204 ? -5.114 -4.439 19.224 1.00 91.38 204 LYS A CA 1
ATOM 1669 C C . LYS A 1 204 ? -5.777 -4.289 17.862 1.00 91.38 204 LYS A C 1
ATOM 1671 O O . LYS A 1 204 ? -6.619 -5.119 17.517 1.00 91.38 204 LYS A O 1
ATOM 1676 N N . ILE A 1 205 ? -5.384 -3.277 17.083 1.00 92.44 205 ILE A N 1
ATOM 1677 C CA . ILE A 1 205 ? -5.891 -3.078 15.719 1.00 92.44 205 ILE A CA 1
ATOM 1678 C C . ILE A 1 205 ? -5.548 -4.296 14.860 1.00 92.44 205 ILE A C 1
ATOM 1680 O O . ILE A 1 205 ? -6.450 -4.952 14.345 1.00 92.44 205 ILE A O 1
ATOM 1684 N N . TYR A 1 206 ? -4.265 -4.641 14.744 1.00 91.19 206 TYR A N 1
ATOM 1685 C CA . TYR A 1 206 ? -3.834 -5.729 13.869 1.00 91.19 206 TYR A CA 1
ATOM 1686 C C . TYR A 1 206 ? -3.850 -7.096 14.573 1.00 91.19 206 TYR A C 1
ATOM 1688 O O . TYR A 1 206 ? -3.692 -7.159 15.790 1.00 91.19 206 TYR A O 1
ATOM 1696 N N . PRO A 1 207 ? -4.065 -8.198 13.833 1.00 90.62 207 PRO A N 1
ATOM 1697 C CA . PRO A 1 207 ? -4.574 -8.233 12.458 1.00 90.62 207 PRO A CA 1
ATOM 1698 C C . PRO A 1 207 ? -6.045 -7.776 12.387 1.00 90.62 207 PRO A C 1
ATOM 1700 O O . PRO A 1 207 ? -6.801 -7.962 13.341 1.00 90.62 207 PRO A O 1
ATOM 1703 N N . ILE A 1 208 ? -6.453 -7.184 11.261 1.00 91.50 208 ILE A N 1
ATOM 1704 C CA . ILE A 1 208 ? -7.843 -6.790 10.978 1.00 91.50 208 ILE A CA 1
ATOM 1705 C C . ILE A 1 208 ? -8.194 -7.115 9.526 1.00 91.50 208 ILE A C 1
ATOM 1707 O O . ILE A 1 208 ? -7.408 -6.866 8.616 1.00 91.50 208 ILE A O 1
ATOM 1711 N N . THR A 1 209 ? -9.394 -7.649 9.313 1.00 91.31 209 THR A N 1
ATOM 1712 C CA . THR A 1 209 ? -10.007 -7.799 7.988 1.00 91.31 209 THR A CA 1
ATOM 1713 C C . THR A 1 209 ? -11.069 -6.724 7.849 1.00 91.31 209 THR A C 1
ATOM 1715 O O . THR A 1 209 ? -12.120 -6.840 8.476 1.00 91.31 209 THR A O 1
ATOM 1718 N N . VAL A 1 210 ? -10.757 -5.664 7.106 1.00 91.50 210 VAL A N 1
ATOM 1719 C CA . VAL A 1 210 ? -11.601 -4.470 6.968 1.00 91.50 210 VAL A CA 1
ATOM 1720 C C . VAL A 1 210 ? -12.796 -4.748 6.052 1.00 91.50 210 VAL A C 1
ATOM 1722 O O . VAL A 1 210 ? -12.630 -5.338 4.989 1.00 91.50 210 VAL A O 1
ATOM 1725 N N . ASP A 1 211 ? -13.971 -4.291 6.478 1.00 92.38 211 ASP A N 1
ATOM 1726 C CA . ASP A 1 211 ? -15.229 -4.302 5.727 1.00 92.38 211 ASP A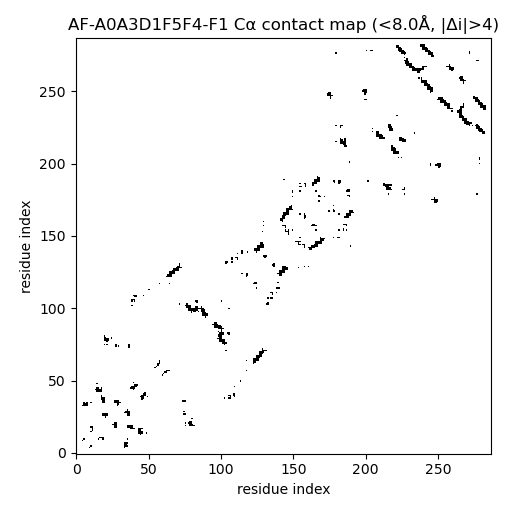 CA 1
ATOM 1727 C C . ASP A 1 211 ? -15.648 -2.888 5.320 1.00 92.38 211 ASP A C 1
ATOM 1729 O O . ASP A 1 211 ? -16.018 -2.657 4.172 1.00 92.38 211 ASP A O 1
ATOM 1733 N N . GLU A 1 212 ? -15.563 -1.935 6.251 1.00 92.25 212 GLU A N 1
ATOM 1734 C CA . GLU A 1 212 ? -15.965 -0.552 6.023 1.00 92.25 212 GLU A CA 1
ATOM 1735 C C . GLU A 1 212 ? -14.961 0.430 6.617 1.00 92.25 212 GLU A C 1
ATOM 1737 O O . GLU A 1 212 ? -14.333 0.184 7.652 1.00 92.25 212 GLU A O 1
ATOM 1742 N N . VAL A 1 213 ? -14.847 1.582 5.964 1.00 91.19 213 VAL A N 1
ATOM 1743 C CA . VAL A 1 213 ? -13.902 2.633 6.317 1.00 91.19 213 VAL A CA 1
ATOM 1744 C C . VAL A 1 213 ? -14.606 3.971 6.280 1.00 91.19 213 VAL A C 1
ATOM 1746 O O . VAL A 1 213 ? -15.218 4.335 5.277 1.00 91.19 213 VAL A O 1
ATOM 1749 N N . TRP A 1 214 ? -14.470 4.721 7.366 1.00 92.06 214 TRP A N 1
ATOM 1750 C CA . TRP A 1 214 ? -15.146 5.989 7.547 1.00 92.06 214 TRP A CA 1
ATOM 1751 C C . TRP A 1 214 ? -14.280 6.985 8.330 1.00 92.06 214 TRP A C 1
ATOM 1753 O O . TRP A 1 214 ? -13.379 6.594 9.078 1.00 92.06 214 TRP A O 1
ATOM 1763 N N . PRO A 1 215 ? -14.553 8.296 8.213 1.00 92.44 215 PRO A N 1
ATOM 1764 C CA . PRO A 1 215 ? -13.899 9.307 9.034 1.00 92.44 215 PRO A CA 1
ATOM 1765 C C . PRO A 1 215 ? -14.083 9.047 10.539 1.00 92.44 215 PRO A C 1
ATOM 1767 O O . PRO A 1 215 ? -15.171 9.184 11.103 1.00 92.44 215 PRO A O 1
ATOM 1770 N N . GLY A 1 216 ? -12.998 8.669 11.208 1.00 94.56 216 GLY A N 1
ATOM 1771 C CA . GLY A 1 216 ? -12.963 8.392 12.640 1.00 94.56 216 GLY A CA 1
ATOM 1772 C C . GLY A 1 216 ? -13.450 7.000 13.045 1.00 94.56 216 GLY A C 1
ATOM 1773 O O . GLY A 1 216 ? -13.481 6.715 14.243 1.00 94.56 216 GLY A O 1
ATOM 1774 N N . TYR A 1 217 ? -13.819 6.119 12.108 1.00 93.62 217 TYR A N 1
ATOM 1775 C CA . TYR A 1 217 ? -14.120 4.731 12.454 1.00 93.62 217 TYR A CA 1
ATOM 1776 C C . TYR A 1 217 ? -13.880 3.738 11.314 1.00 93.62 217 TYR A C 1
ATOM 1778 O O . TYR A 1 217 ? -14.092 4.030 10.143 1.00 93.62 217 TYR A O 1
ATOM 1786 N N . ILE A 1 218 ? -13.426 2.540 11.670 1.00 94.88 218 ILE A N 1
ATOM 1787 C CA . ILE A 1 218 ? -13.147 1.443 10.743 1.00 94.88 218 ILE A CA 1
ATOM 1788 C C . ILE A 1 218 ? -13.782 0.184 11.301 1.00 94.88 218 ILE A C 1
ATOM 1790 O O . ILE A 1 218 ? -13.597 -0.141 12.476 1.00 94.88 218 ILE A O 1
ATOM 1794 N N . ILE A 1 219 ? -14.527 -0.515 10.453 1.00 95.25 219 ILE A N 1
ATOM 1795 C CA . ILE A 1 219 ? -15.219 -1.752 10.794 1.00 95.25 219 ILE A CA 1
ATOM 1796 C C . ILE A 1 219 ? -14.538 -2.878 10.039 1.00 95.25 219 ILE A C 1
ATOM 1798 O O . ILE A 1 219 ? -14.395 -2.836 8.821 1.00 95.25 219 ILE A O 1
ATOM 1802 N N . GLY A 1 220 ? -14.119 -3.897 10.769 1.00 95.06 220 GLY A N 1
ATOM 1803 C CA . GLY A 1 220 ? -13.712 -5.176 10.221 1.00 95.06 220 GLY A CA 1
ATOM 1804 C C . GLY A 1 220 ? -14.637 -6.301 10.663 1.00 95.06 220 GLY A C 1
ATOM 1805 O O . GLY A 1 220 ? -15.517 -6.117 11.497 1.00 95.06 220 GLY A O 1
ATOM 1806 N N . LYS A 1 221 ? -14.385 -7.511 10.164 1.00 94.44 221 LYS A N 1
ATOM 1807 C CA . LYS A 1 221 ? -15.242 -8.693 10.389 1.00 94.44 221 LYS A CA 1
ATOM 1808 C C . LYS A 1 221 ? -15.499 -9.048 11.862 1.00 94.44 221 LYS A C 1
ATOM 1810 O O . LYS A 1 221 ? -16.520 -9.669 12.169 1.00 94.44 221 LYS A O 1
ATOM 1815 N N . ARG A 1 222 ? -14.532 -8.739 12.736 1.00 94.69 222 ARG A N 1
ATOM 1816 C CA . ARG A 1 222 ? -14.517 -9.071 14.180 1.00 94.69 222 ARG A CA 1
ATOM 1817 C C . ARG A 1 222 ? -13.893 -7.979 15.059 1.00 94.69 222 ARG A C 1
ATOM 1819 O O . ARG A 1 222 ? -13.674 -8.193 16.250 1.00 94.69 222 ARG A O 1
ATOM 1826 N N . LYS A 1 223 ? -13.530 -6.840 14.463 1.00 96.12 223 LYS A N 1
ATOM 1827 C CA . LYS A 1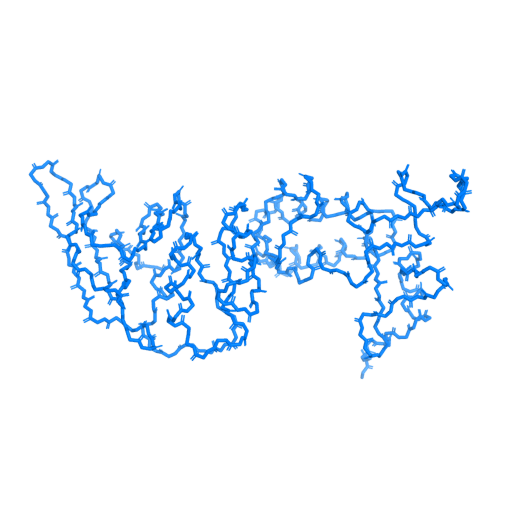 223 ? -12.887 -5.719 15.154 1.00 96.12 223 LYS A CA 1
ATOM 1828 C C . LYS A 1 223 ? -13.439 -4.401 14.641 1.00 96.12 223 LYS A C 1
ATOM 1830 O O . LYS A 1 223 ? -13.677 -4.281 13.446 1.00 96.12 223 LYS A O 1
ATOM 1835 N N . MET A 1 224 ? -13.587 -3.415 15.513 1.00 97.00 224 MET A N 1
ATOM 1836 C CA . MET A 1 224 ? -13.822 -2.026 15.119 1.00 97.00 224 MET A CA 1
ATOM 1837 C C . MET A 1 224 ? -12.771 -1.132 15.763 1.00 97.00 224 MET A C 1
ATOM 1839 O O . MET A 1 224 ? -12.334 -1.396 16.880 1.00 97.00 224 MET A O 1
ATOM 1843 N N . VAL A 1 225 ? -12.384 -0.063 15.080 1.00 97.19 225 VAL A N 1
ATOM 1844 C CA . VAL A 1 225 ? -11.533 1.000 15.623 1.00 97.19 225 VAL A CA 1
ATOM 1845 C C . VAL A 1 225 ? -12.313 2.297 15.506 1.00 97.19 225 VAL A C 1
ATOM 1847 O O . VAL A 1 225 ? -12.811 2.590 14.424 1.00 97.19 225 VAL A O 1
ATOM 1850 N N . THR A 1 226 ? -12.457 3.075 16.576 1.00 97.56 226 THR A N 1
ATOM 1851 C CA . THR A 1 226 ? -13.253 4.309 16.530 1.00 97.56 226 THR A CA 1
ATOM 1852 C C . THR A 1 226 ? -12.757 5.380 17.492 1.00 97.56 226 THR A C 1
ATOM 1854 O O . THR A 1 226 ? -12.232 5.072 18.557 1.00 97.56 226 THR A O 1
ATOM 1857 N N . MET A 1 227 ? -12.940 6.645 17.120 1.00 97.50 227 MET A N 1
ATOM 1858 C CA . MET A 1 227 ? -12.760 7.809 18.001 1.00 97.50 227 MET A CA 1
ATOM 1859 C C . MET A 1 227 ? -14.080 8.454 18.426 1.00 97.50 227 MET A C 1
ATOM 1861 O O . MET A 1 227 ? -14.078 9.510 19.053 1.00 97.50 227 MET A O 1
ATOM 1865 N N . HIS A 1 228 ? -15.210 7.854 18.056 1.00 97.06 228 HIS A N 1
ATOM 1866 C CA . HIS A 1 228 ? -16.522 8.411 18.348 1.00 97.06 228 HIS A CA 1
ATOM 1867 C C . HIS A 1 228 ? -17.121 7.740 19.582 1.00 97.06 228 HIS A C 1
ATOM 1869 O O . HIS A 1 228 ? -16.929 6.552 19.834 1.00 97.06 228 HIS A O 1
ATOM 1875 N N . SER A 1 229 ? -17.839 8.531 20.376 1.00 97.81 229 SER A N 1
ATOM 1876 C CA . SER A 1 229 ? -18.737 7.977 21.389 1.00 97.81 229 SER A CA 1
ATOM 1877 C C . SER A 1 229 ? -19.963 7.392 20.702 1.00 97.81 229 SER A C 1
ATOM 1879 O O . SER A 1 229 ? -20.405 7.911 19.676 1.00 97.81 229 SER A O 1
ATOM 1881 N N . GLY A 1 230 ? -20.551 6.364 21.295 1.00 96.81 230 GLY A N 1
ATOM 1882 C CA . GLY A 1 230 ? -21.741 5.740 20.746 1.00 96.81 230 GLY A CA 1
ATOM 1883 C C . GLY A 1 230 ? -21.906 4.306 21.202 1.00 96.81 230 GLY A C 1
ATOM 1884 O O . GLY A 1 230 ? -21.196 3.826 22.086 1.00 96.81 230 GLY A O 1
ATOM 1885 N N . SER A 1 231 ? -22.846 3.639 20.549 1.00 95.94 231 SER A N 1
ATOM 1886 C CA . SER A 1 231 ? -23.223 2.274 20.853 1.00 95.94 231 SER A CA 1
ATOM 1887 C C . SER A 1 231 ? -22.858 1.358 19.695 1.00 95.94 231 SER A C 1
ATOM 1889 O O . SER A 1 231 ? -23.249 1.607 18.554 1.00 95.94 231 SER A O 1
ATOM 1891 N N . TYR A 1 232 ? -22.090 0.312 19.983 1.00 95.94 232 TYR A N 1
ATOM 1892 C CA . TYR A 1 232 ? -21.417 -0.494 18.969 1.00 95.94 232 TYR A CA 1
ATOM 1893 C C . TYR A 1 232 ? -21.694 -1.980 19.152 1.00 95.94 232 TYR A C 1
ATOM 1895 O O . TYR A 1 232 ? -21.671 -2.494 20.270 1.00 95.94 232 TYR A O 1
ATOM 1903 N N . GLY A 1 233 ? -21.882 -2.685 18.040 1.00 94.12 233 GLY A N 1
ATOM 1904 C CA . GLY A 1 233 ? -21.978 -4.139 18.007 1.00 94.12 233 GLY A CA 1
ATOM 1905 C C . GLY A 1 233 ? -21.983 -4.686 16.586 1.00 94.12 233 GLY A C 1
ATOM 1906 O O . GLY A 1 233 ? -22.139 -3.943 15.621 1.00 94.12 233 GLY A O 1
ATOM 1907 N N . PHE A 1 234 ? -21.811 -6.001 16.461 1.00 93.75 234 PHE A N 1
ATOM 1908 C CA . PHE A 1 234 ? -21.802 -6.710 15.173 1.00 93.75 234 PHE A CA 1
ATOM 1909 C C . PHE A 1 234 ? -23.152 -7.360 14.830 1.00 93.75 234 PHE A C 1
ATOM 1911 O O . PHE A 1 234 ? -23.211 -8.203 13.936 1.00 93.75 234 PHE A O 1
ATOM 1918 N N . ASN A 1 235 ? -24.231 -7.000 15.540 1.00 92.50 235 ASN A N 1
ATOM 1919 C CA . ASN A 1 235 ? -25.555 -7.637 15.440 1.00 92.50 235 ASN A CA 1
ATOM 1920 C C . ASN A 1 235 ? -25.502 -9.160 15.666 1.00 92.50 235 ASN A C 1
ATOM 1922 O O . ASN A 1 235 ? -26.116 -9.947 14.946 1.00 92.50 235 ASN A O 1
ATOM 1926 N N . ARG A 1 236 ? -24.708 -9.581 16.654 1.00 92.69 236 ARG A N 1
ATOM 1927 C CA . ARG A 1 236 ? -24.485 -10.981 17.033 1.00 92.69 236 ARG A CA 1
ATOM 1928 C C . ARG A 1 236 ? -24.539 -11.119 18.545 1.00 92.69 236 ARG A C 1
ATOM 1930 O O . ARG A 1 236 ? -24.268 -10.166 19.269 1.00 92.69 236 ARG A O 1
ATOM 1937 N N . SER A 1 237 ? -24.826 -12.320 19.027 1.00 93.19 237 SER A N 1
ATOM 1938 C CA . SER A 1 237 ? -24.867 -12.659 20.455 1.00 93.19 237 SER A CA 1
ATOM 1939 C C . SER A 1 237 ? -23.487 -13.004 21.041 1.00 93.19 237 SER A C 1
ATOM 1941 O O . SER A 1 237 ? -23.401 -13.740 22.022 1.00 93.19 237 SER A O 1
ATOM 1943 N N . ILE A 1 238 ? -22.397 -12.549 20.415 1.00 94.06 238 ILE A N 1
ATOM 1944 C CA . ILE A 1 238 ? -21.029 -12.883 20.828 1.00 94.06 238 ILE A CA 1
ATOM 1945 C C . ILE A 1 238 ? -20.503 -11.772 21.749 1.00 94.06 238 ILE A C 1
ATOM 1947 O O . ILE A 1 238 ? -20.569 -10.601 21.368 1.00 94.06 238 ILE A O 1
ATOM 1951 N N . PRO A 1 239 ? -19.975 -12.093 22.945 1.00 94.19 239 PRO A N 1
ATOM 1952 C CA . PRO A 1 239 ? -19.374 -11.096 23.827 1.00 94.19 239 PRO A CA 1
ATOM 1953 C C . PRO A 1 239 ? -18.254 -10.310 23.139 1.00 94.19 239 PRO A C 1
ATOM 1955 O O . PRO A 1 239 ? -17.497 -10.854 22.334 1.00 94.19 239 PRO A O 1
ATOM 1958 N N . MET A 1 240 ? -18.138 -9.029 23.470 1.00 95.62 240 MET A N 1
ATOM 1959 C CA . MET A 1 240 ? -17.095 -8.146 22.958 1.00 95.62 240 MET A CA 1
ATOM 1960 C C . MET A 1 240 ? -16.376 -7.446 24.104 1.00 95.62 240 MET A C 1
ATOM 1962 O O . MET A 1 240 ? -16.941 -7.241 25.178 1.00 95.62 240 MET A O 1
ATOM 1966 N N . VAL A 1 241 ? -15.152 -7.009 23.828 1.00 96.75 241 VAL A N 1
ATOM 1967 C CA . VAL A 1 241 ? -14.353 -6.186 24.733 1.00 96.75 241 VAL A CA 1
ATOM 1968 C C . VAL A 1 241 ? -13.891 -4.934 23.997 1.00 96.75 241 VAL A C 1
ATOM 1970 O O . VAL A 1 241 ? -13.335 -5.009 22.900 1.00 96.75 241 VAL A O 1
ATOM 1973 N N . GLY A 1 242 ? -14.138 -3.773 24.594 1.00 96.81 242 GLY A N 1
ATOM 1974 C CA . GLY A 1 242 ? -13.691 -2.469 24.122 1.00 96.81 242 GLY A CA 1
ATOM 1975 C C . GLY A 1 242 ? -12.464 -2.014 24.899 1.00 96.81 242 GLY A C 1
ATOM 1976 O O . GLY A 1 242 ? -12.543 -1.786 26.101 1.00 96.81 242 GLY A O 1
ATOM 1977 N N . TYR A 1 243 ? -11.340 -1.844 24.213 1.00 97.12 243 TYR A N 1
ATOM 1978 C CA . TYR A 1 243 ? -10.106 -1.299 24.777 1.00 97.12 243 TYR A CA 1
ATOM 1979 C C . TYR A 1 243 ? -9.981 0.165 24.383 1.00 97.12 243 TYR A C 1
ATOM 1981 O O . TYR A 1 243 ? -9.931 0.467 23.192 1.00 97.12 243 TYR A O 1
ATOM 1989 N N . VAL A 1 244 ? -9.916 1.074 25.350 1.00 97.06 244 VAL A N 1
ATOM 1990 C CA . VAL A 1 244 ? -9.760 2.508 25.084 1.00 97.06 244 VAL A CA 1
ATOM 1991 C C . VAL A 1 244 ? -8.330 2.937 25.355 1.00 97.06 244 VAL A C 1
ATOM 1993 O O . VAL A 1 244 ? -7.779 2.646 26.414 1.00 97.06 244 VAL A O 1
ATOM 1996 N N . PHE A 1 245 ? -7.756 3.667 24.406 1.00 95.69 245 PHE A N 1
ATOM 1997 C CA . PHE A 1 245 ? -6.384 4.150 24.404 1.00 95.69 245 PHE A CA 1
ATOM 1998 C C . PHE A 1 245 ? -6.337 5.677 24.457 1.00 95.69 245 PHE A C 1
ATOM 2000 O O . PHE A 1 245 ? -7.200 6.333 23.874 1.00 95.69 245 PHE A O 1
ATOM 2007 N N . SER A 1 246 ? -5.327 6.230 25.133 1.00 93.69 246 SER A N 1
ATOM 2008 C CA . SER A 1 246 ? -5.099 7.680 25.262 1.00 93.69 246 SER A CA 1
ATOM 2009 C C . SER A 1 246 ? -3.632 7.992 25.601 1.00 93.69 246 SER A C 1
ATOM 2011 O O . SER A 1 246 ? -2.826 7.086 25.854 1.00 93.69 246 SER A O 1
ATOM 2013 N N . GLY A 1 247 ? -3.281 9.282 25.607 1.00 88.31 247 GLY A N 1
ATOM 2014 C CA . GLY A 1 247 ? -1.980 9.796 26.016 1.00 88.31 247 GLY A CA 1
ATOM 2015 C C . GLY A 1 247 ? -0.912 9.672 24.933 1.00 88.31 247 GLY A C 1
ATOM 2016 O O . GLY A 1 247 ? -1.051 8.934 23.965 1.00 88.31 247 GLY A O 1
ATOM 2017 N N . GLU A 1 248 ? 0.209 10.376 25.101 1.00 83.19 248 GLU A N 1
ATOM 2018 C CA . GLU A 1 248 ? 1.260 10.492 24.071 1.00 83.19 248 GLU A CA 1
ATOM 2019 C C . GLU A 1 248 ? 1.817 9.149 23.575 1.00 83.19 248 GLU A C 1
ATOM 2021 O O . GLU A 1 248 ? 2.285 9.048 22.438 1.00 83.19 248 GLU A O 1
ATOM 2026 N N . LYS A 1 249 ? 1.756 8.123 24.431 1.00 81.19 249 LYS A N 1
ATOM 2027 C CA . LYS A 1 249 ? 2.215 6.760 24.152 1.00 81.19 249 LYS A CA 1
ATOM 2028 C C . LYS A 1 249 ? 1.115 5.831 23.628 1.00 81.19 249 LYS A C 1
ATOM 2030 O O . LYS A 1 249 ? 1.419 4.670 23.384 1.00 81.19 249 LYS A O 1
ATOM 2035 N N . GLY A 1 250 ? -0.132 6.289 23.493 1.00 87.31 250 GLY A N 1
ATOM 2036 C CA . GLY A 1 250 ? -1.247 5.491 22.974 1.00 87.31 250 GLY A CA 1
ATOM 2037 C C . GLY A 1 250 ? -1.476 4.189 23.741 1.00 87.31 250 GLY A C 1
ATOM 2038 O O . GLY A 1 250 ? -1.563 3.123 23.127 1.00 87.31 250 GLY A O 1
ATOM 2039 N N . GLN A 1 251 ? -1.501 4.273 25.073 1.00 89.38 251 GLN A N 1
ATOM 2040 C CA . GLN A 1 251 ? -1.624 3.124 25.976 1.00 89.38 251 GLN A CA 1
ATOM 2041 C C . GLN A 1 251 ? -3.080 2.882 26.364 1.00 89.38 251 GLN A C 1
ATOM 2043 O O . GLN A 1 251 ? -3.875 3.821 26.401 1.00 89.38 251 GLN A O 1
ATOM 2048 N N . CYS A 1 252 ? -3.422 1.626 26.657 1.00 93.62 252 CYS A N 1
ATOM 2049 C CA . CYS A 1 252 ? -4.755 1.271 27.133 1.00 93.62 252 CYS A CA 1
ATOM 2050 C C . CYS A 1 252 ? -5.010 1.912 28.507 1.00 93.62 252 CYS A C 1
ATOM 2052 O O . CYS A 1 252 ? -4.248 1.686 29.447 1.00 93.62 252 CYS A O 1
ATOM 2054 N N . VAL A 1 253 ? -6.075 2.706 28.618 1.00 94.50 253 VAL A N 1
ATOM 2055 C CA . VAL A 1 253 ? -6.476 3.413 29.845 1.00 94.50 253 VAL A CA 1
ATOM 2056 C C . VAL A 1 253 ? -7.734 2.832 30.485 1.00 94.50 253 VAL A C 1
ATOM 2058 O O . VAL A 1 253 ? -7.952 3.026 31.678 1.00 94.50 253 VAL A O 1
ATOM 2061 N N . ARG A 1 254 ? -8.568 2.114 29.720 1.00 95.12 254 ARG A N 1
ATOM 2062 C CA . ARG A 1 254 ? -9.716 1.365 30.253 1.00 95.12 254 ARG A CA 1
ATOM 2063 C C . ARG A 1 254 ? -10.149 0.237 29.323 1.00 95.12 254 ARG A C 1
ATOM 2065 O O . ARG A 1 254 ? -9.988 0.330 28.106 1.00 95.12 254 ARG A O 1
ATOM 2072 N N . THR A 1 255 ? -10.786 -0.764 29.918 1.00 96.25 255 THR A N 1
ATOM 2073 C CA . THR A 1 255 ? -11.451 -1.873 29.230 1.00 96.25 255 THR A CA 1
ATOM 2074 C C . THR A 1 255 ? -12.936 -1.852 29.577 1.00 96.25 255 THR A C 1
ATOM 2076 O O . THR A 1 255 ? -13.295 -1.539 30.712 1.00 96.25 255 THR A O 1
ATOM 2079 N N . ILE A 1 256 ? -13.793 -2.139 28.602 1.00 96.62 256 ILE A N 1
ATOM 2080 C CA . ILE A 1 256 ? -15.250 -2.129 28.740 1.00 96.62 256 ILE A CA 1
ATOM 2081 C C . ILE A 1 256 ? -15.787 -3.437 28.169 1.00 96.62 256 ILE A C 1
ATOM 2083 O O . ILE A 1 256 ? -15.597 -3.714 26.985 1.00 96.62 256 ILE A O 1
ATOM 2087 N N . ASP A 1 257 ? -16.467 -4.223 28.994 1.00 96.19 257 ASP A N 1
ATOM 2088 C CA . ASP A 1 257 ? -17.141 -5.437 28.544 1.00 96.19 257 ASP A CA 1
ATOM 2089 C C . ASP A 1 257 ? -18.495 -5.109 27.909 1.00 96.19 257 ASP A C 1
ATOM 2091 O O . ASP A 1 257 ? -19.198 -4.177 28.312 1.00 96.19 257 ASP A O 1
ATOM 2095 N N . SER A 1 258 ? -18.875 -5.890 26.902 1.00 94.94 258 SER A N 1
ATOM 2096 C CA . SER A 1 258 ? -20.199 -5.802 26.291 1.00 94.94 258 SER A CA 1
ATOM 2097 C C . SER A 1 258 ? -21.316 -6.211 27.243 1.00 94.94 258 SER A C 1
ATOM 2099 O O . SER A 1 258 ? -21.156 -7.116 28.060 1.00 94.94 258 SER A O 1
ATOM 2101 N N . SER A 1 259 ? -22.493 -5.633 27.030 1.00 93.25 259 SER A N 1
ATOM 2102 C CA . SER A 1 259 ? -23.749 -6.071 27.637 1.00 93.25 259 SER A CA 1
ATOM 2103 C C . SER A 1 259 ? -24.640 -6.752 26.598 1.00 93.25 259 SER A C 1
ATOM 2105 O O . SER A 1 259 ? -24.603 -6.414 25.413 1.00 93.25 259 SER A O 1
ATOM 2107 N N . MET A 1 260 ? -25.446 -7.718 27.040 1.00 92.19 260 MET A N 1
ATOM 2108 C CA . MET A 1 260 ? -26.452 -8.351 26.189 1.00 92.19 260 MET A CA 1
ATOM 2109 C C . MET A 1 260 ? -27.708 -7.482 26.145 1.00 92.19 260 MET A C 1
ATOM 2111 O O . MET A 1 260 ? -28.276 -7.151 27.186 1.00 92.19 260 MET A O 1
ATOM 2115 N N . GLN A 1 261 ? -28.152 -7.134 24.945 1.00 90.25 261 GLN A N 1
ATOM 2116 C CA . GLN A 1 261 ? -29.374 -6.371 24.721 1.00 90.25 261 GLN A CA 1
ATOM 2117 C C . GLN A 1 261 ? -30.614 -7.272 24.764 1.00 90.25 261 GLN A C 1
ATOM 2119 O O . GLN A 1 261 ? -30.532 -8.489 24.593 1.00 90.25 261 GLN A O 1
ATOM 2124 N N . ALA A 1 262 ? -31.795 -6.668 24.932 1.00 79.31 262 ALA A N 1
ATOM 2125 C CA . ALA A 1 262 ? -33.071 -7.393 24.981 1.00 79.31 262 ALA A CA 1
ATOM 2126 C C . ALA A 1 262 ? -33.378 -8.192 23.696 1.00 79.31 262 ALA A C 1
ATOM 2128 O O . ALA A 1 262 ? -34.096 -9.187 23.744 1.00 79.31 262 ALA A O 1
ATOM 2129 N N . ASN A 1 263 ? -32.815 -7.782 22.553 1.00 87.38 263 ASN A N 1
ATOM 2130 C CA . ASN A 1 263 ? -32.909 -8.499 21.276 1.00 87.38 263 ASN A CA 1
ATOM 2131 C C . ASN A 1 263 ? -31.910 -9.671 21.146 1.00 87.38 263 ASN A C 1
ATOM 2133 O O . ASN A 1 263 ? -31.878 -10.325 20.107 1.00 87.38 263 ASN A O 1
ATOM 2137 N N . GLY A 1 264 ? -31.091 -9.930 22.171 1.00 89.94 264 GLY A N 1
ATOM 2138 C CA . GLY A 1 264 ? -30.086 -10.993 22.183 1.00 89.94 264 GLY A CA 1
ATOM 2139 C C . GLY A 1 264 ? -28.764 -10.643 21.496 1.00 89.94 264 GLY A C 1
ATOM 2140 O O . GLY A 1 264 ? -27.933 -11.532 21.316 1.00 89.94 264 GLY A O 1
ATOM 2141 N N . TYR A 1 265 ? -28.543 -9.386 21.100 1.00 94.62 265 TYR A N 1
ATOM 2142 C CA . TYR A 1 265 ? -27.266 -8.941 20.540 1.00 94.62 265 TYR A CA 1
ATOM 2143 C C . TYR A 1 265 ? -26.364 -8.311 21.595 1.00 94.62 265 TYR A C 1
ATOM 2145 O O . TYR A 1 265 ? -26.807 -7.619 22.506 1.00 94.62 265 TYR A O 1
ATOM 2153 N N . SER A 1 266 ? -25.069 -8.550 21.443 1.00 94.88 266 SER A N 1
ATOM 2154 C CA . SER A 1 266 ? -24.023 -7.960 22.259 1.00 94.88 266 SER A CA 1
ATOM 2155 C C . SER A 1 266 ? -23.758 -6.522 21.820 1.00 94.88 266 SER A C 1
ATOM 2157 O O . SER A 1 266 ? -23.657 -6.243 20.620 1.00 94.88 266 SER A O 1
ATOM 2159 N N . GLN A 1 267 ? -23.630 -5.613 22.786 1.00 96.25 267 GLN A N 1
ATOM 2160 C CA . GLN A 1 267 ? -23.417 -4.190 22.539 1.00 96.25 267 GLN A CA 1
ATOM 2161 C C . GLN A 1 267 ? -22.469 -3.566 23.570 1.00 96.25 267 GLN A C 1
ATOM 2163 O O . GLN A 1 267 ? -22.511 -3.904 24.756 1.00 96.25 267 GLN A O 1
ATOM 2168 N N . ILE A 1 268 ? -21.623 -2.637 23.120 1.00 96.31 268 ILE A N 1
ATOM 2169 C CA . ILE A 1 268 ? -20.746 -1.814 23.960 1.00 96.31 268 ILE A CA 1
ATOM 2170 C C . ILE A 1 268 ? -21.143 -0.348 23.831 1.00 96.31 268 ILE A C 1
ATOM 2172 O O . ILE A 1 268 ? -21.211 0.188 22.727 1.00 96.31 268 ILE A O 1
ATOM 2176 N N . GLU A 1 269 ? -21.316 0.303 24.977 1.00 97.38 269 GLU A N 1
ATOM 2177 C CA . GLU A 1 269 ? -21.473 1.751 25.083 1.00 97.38 269 GLU A CA 1
ATOM 2178 C C . GLU A 1 269 ? -20.114 2.411 25.325 1.00 97.38 269 GLU A C 1
ATOM 2180 O O . GLU A 1 269 ? -19.446 2.158 26.331 1.00 97.38 269 GLU A O 1
ATOM 2185 N N . LEU A 1 270 ? -19.709 3.292 24.414 1.00 97.44 270 LEU A N 1
ATOM 2186 C CA . LEU A 1 270 ? -18.482 4.067 24.516 1.00 97.44 270 LEU A CA 1
ATOM 2187 C C . LEU A 1 270 ? -18.793 5.536 24.790 1.00 97.44 270 LEU A C 1
ATOM 2189 O O . LEU A 1 270 ? -19.511 6.196 24.040 1.00 97.44 270 LEU A O 1
ATOM 2193 N N . LYS A 1 271 ? -18.157 6.075 25.830 1.00 97.69 271 LYS A N 1
ATOM 2194 C CA . LYS A 1 271 ? -18.014 7.518 26.054 1.00 97.69 271 LYS A CA 1
ATOM 2195 C C . LYS A 1 271 ? -16.540 7.854 25.924 1.00 97.69 271 LYS A C 1
ATOM 2197 O O . LYS A 1 271 ? -15.771 7.460 26.795 1.00 97.69 271 LYS A O 1
ATOM 2202 N N . LEU A 1 272 ? -16.154 8.492 24.826 1.00 97.62 272 LEU A N 1
ATOM 2203 C CA . LEU A 1 272 ? -14.778 8.842 24.478 1.00 97.62 272 LEU A CA 1
ATOM 2204 C C . LEU A 1 272 ? -14.566 10.358 24.555 1.00 97.62 272 LEU A C 1
ATOM 2206 O O . LEU A 1 272 ? -15.430 11.139 24.151 1.00 97.62 272 LEU A O 1
ATOM 2210 N N . THR A 1 273 ? -13.403 10.772 25.047 1.00 96.88 273 THR A N 1
ATOM 2211 C CA . THR A 1 273 ? -12.909 12.148 24.922 1.00 96.88 273 THR A CA 1
ATOM 2212 C C . THR A 1 273 ? -12.241 12.373 23.560 1.00 96.88 273 THR A C 1
ATOM 2214 O O . THR A 1 273 ? -11.980 11.435 22.811 1.00 96.88 273 THR A O 1
ATOM 2217 N N . ALA A 1 274 ? -11.896 13.624 23.237 1.00 93.50 274 ALA A N 1
ATOM 2218 C CA . ALA A 1 274 ? -11.202 13.962 21.989 1.00 93.50 274 ALA A CA 1
ATOM 2219 C C . ALA A 1 274 ? -9.773 13.380 21.876 1.00 93.50 274 ALA A C 1
ATOM 2221 O O . ALA A 1 274 ? -9.189 13.386 20.788 1.00 93.50 274 ALA A O 1
ATOM 2222 N N . ASP A 1 275 ? -9.192 12.914 22.987 1.00 95.31 275 ASP A N 1
ATOM 2223 C CA . ASP A 1 275 ? -7.894 12.233 23.012 1.00 95.31 275 ASP A CA 1
ATOM 2224 C C . ASP A 1 275 ? -8.025 10.709 23.097 1.00 95.31 275 ASP A C 1
ATOM 2226 O O . ASP A 1 275 ? -7.025 10.039 23.301 1.00 95.31 275 ASP A O 1
ATOM 2230 N N . GLU A 1 276 ? -9.220 10.140 22.948 1.00 96.81 276 GLU A N 1
ATOM 2231 C CA . GLU A 1 276 ? -9.426 8.702 23.111 1.00 96.81 276 GLU A CA 1
ATOM 2232 C C . GLU A 1 276 ? -9.773 8.005 21.798 1.00 96.81 276 GLU A C 1
ATOM 2234 O O . GLU A 1 276 ? -10.544 8.501 20.978 1.00 96.81 276 GLU A O 1
ATOM 2239 N N . VAL A 1 277 ? -9.208 6.811 21.620 1.00 97.44 277 VAL A N 1
ATOM 2240 C CA . VAL A 1 277 ? -9.554 5.890 20.531 1.00 97.44 277 VAL A CA 1
ATOM 2241 C C . VAL A 1 277 ? -9.840 4.528 21.138 1.00 97.44 277 VAL A C 1
ATOM 2243 O O . VAL A 1 277 ? -9.072 4.042 21.966 1.00 97.44 277 VAL A O 1
ATOM 2246 N N . ALA A 1 278 ? -10.928 3.897 20.719 1.00 97.56 278 ALA A N 1
ATOM 2247 C CA . ALA A 1 278 ? -11.301 2.560 21.138 1.00 97.56 278 ALA A CA 1
ATOM 2248 C C . ALA A 1 278 ? -11.022 1.525 20.045 1.00 97.56 278 ALA A C 1
ATOM 2250 O O . ALA A 1 278 ? -11.229 1.784 18.858 1.00 97.56 278 ALA A O 1
ATOM 2251 N N . VAL A 1 279 ? -10.611 0.329 20.464 1.00 97.31 279 VAL A N 1
ATOM 2252 C CA . VAL A 1 279 ? -10.618 -0.885 19.647 1.00 97.31 279 VAL A CA 1
ATOM 2253 C C . VAL A 1 279 ? -11.594 -1.869 20.277 1.00 97.31 279 VAL A C 1
ATOM 2255 O O . VAL A 1 279 ? -11.387 -2.310 21.406 1.00 97.31 279 VAL A O 1
ATOM 2258 N N . ILE A 1 280 ? -12.658 -2.203 19.556 1.00 97.19 280 ILE A N 1
ATOM 2259 C CA . ILE A 1 280 ? -13.668 -3.182 19.965 1.00 97.19 280 ILE A CA 1
ATOM 2260 C C . ILE A 1 280 ? -13.336 -4.511 19.308 1.00 97.19 280 ILE A C 1
ATOM 2262 O O . ILE A 1 280 ? -13.077 -4.548 18.107 1.00 97.19 280 ILE A O 1
ATOM 2266 N N . ILE A 1 281 ? -13.353 -5.592 20.080 1.00 96.12 281 ILE A N 1
ATOM 2267 C CA . ILE A 1 281 ? -12.984 -6.932 19.626 1.00 96.12 281 ILE A CA 1
ATOM 2268 C C . ILE A 1 281 ? -14.080 -7.924 20.024 1.00 96.12 281 ILE A C 1
ATOM 2270 O O . ILE A 1 281 ? -14.473 -7.968 21.185 1.00 96.12 281 ILE A O 1
ATOM 2274 N N . GLU A 1 282 ? -14.572 -8.713 19.067 1.00 93.31 282 GLU A N 1
ATOM 2275 C CA . GLU A 1 282 ? -15.569 -9.769 19.289 1.00 93.31 282 GLU A CA 1
ATOM 2276 C C . GLU A 1 282 ? -14.910 -11.114 19.641 1.00 93.31 282 GLU A C 1
ATOM 2278 O O . GLU A 1 282 ? -14.215 -11.691 18.796 1.00 93.31 282 GLU A O 1
ATOM 2283 N N . GLY A 1 283 ? -15.208 -11.648 20.836 1.00 81.94 283 GLY A N 1
ATOM 2284 C CA . GLY A 1 283 ? -14.804 -12.975 21.330 1.00 81.94 283 GLY A CA 1
ATOM 2285 C C . GLY A 1 283 ? -13.297 -13.260 21.298 1.00 81.94 283 GLY A C 1
ATOM 2286 O O . GLY A 1 283 ? -12.507 -12.420 20.875 1.00 81.94 283 GLY A O 1
ATOM 2287 N N . ASP A 1 284 ? -12.885 -14.453 21.742 1.00 56.66 284 ASP A N 1
ATOM 2288 C CA . ASP A 1 284 ? -11.466 -14.818 21.848 1.00 56.66 284 ASP A CA 1
ATOM 2289 C C . ASP A 1 284 ? -10.741 -14.739 20.496 1.00 56.66 284 ASP A C 1
ATOM 2291 O O . ASP A 1 284 ? -10.764 -15.656 19.678 1.00 56.66 284 ASP A O 1
ATOM 2295 N N . LEU A 1 285 ? -10.019 -13.640 20.294 1.00 50.25 285 LEU A N 1
ATOM 2296 C CA . LEU A 1 285 ? -8.820 -13.603 19.465 1.00 50.25 285 LEU A CA 1
ATOM 2297 C C . LEU A 1 285 ? -7.619 -13.968 20.351 1.00 50.25 285 LEU A C 1
ATOM 2299 O O . LEU A 1 285 ? -6.650 -13.221 20.447 1.00 50.25 285 LEU A O 1
ATOM 2303 N N . GLN A 1 286 ? -7.715 -15.100 21.054 1.00 34.50 286 GLN A N 1
ATOM 2304 C CA . GLN A 1 286 ? -6.537 -15.828 21.510 1.00 34.50 286 GLN A CA 1
ATOM 2305 C C . GLN A 1 286 ? -6.145 -16.787 20.389 1.00 34.50 286 GLN A C 1
ATOM 2307 O O . GLN A 1 286 ? -6.628 -17.914 20.343 1.00 34.50 286 GLN A O 1
ATOM 2312 N N . ASN A 1 287 ? -5.365 -16.269 19.441 1.00 35.38 287 ASN A N 1
ATOM 2313 C CA . ASN A 1 287 ? -4.364 -16.972 18.633 1.00 35.38 287 ASN A CA 1
ATOM 2314 C C . ASN A 1 287 ? -3.554 -15.924 17.869 1.00 35.38 287 ASN A C 1
ATOM 2316 O O . ASN A 1 287 ? -4.154 -15.215 17.027 1.00 35.38 287 ASN A O 1
#

Nearest PDB structures (foldseek):
  5fuc-assembly2_C  TM=4.907E-01  e=1.179E+00  Homo sapiens
  2cu0-assembly2_B  TM=2.960E-01  e=4.578E+00  Pyrococcus horikoshii
  2cu0-assembly1_A  TM=3.155E-01  e=5.859E+00  Pyrococcus horikoshii

Mean predicted aligned error: 5.88 Å

Solvent-accessible surface area (backbone atoms only — not comparable to full-atom values): 16106 Å² total; per-residue (Å²): 133,80,75,81,67,44,42,66,73,50,45,43,71,72,22,47,90,13,70,34,19,38,96,82,73,44,73,40,58,69,56,97,69,54,41,63,42,66,51,45,22,77,89,34,40,36,26,52,48,52,57,52,51,49,44,44,44,49,74,75,64,60,47,68,53,47,77,38,78,56,66,64,61,56,96,61,58,54,23,49,80,44,65,55,86,82,45,62,44,58,47,100,84,67,48,81,75,42,63,21,16,46,39,69,67,52,27,43,69,29,54,51,54,55,52,50,61,43,45,76,70,76,26,50,40,36,30,45,48,64,66,87,42,79,70,58,64,70,48,90,58,44,32,24,20,76,25,73,42,100,82,33,69,42,62,61,50,17,49,75,46,99,35,32,26,23,42,58,36,80,72,60,93,38,70,35,56,44,44,52,59,32,26,50,60,26,22,46,70,45,85,87,86,77,88,81,79,80,69,33,54,67,68,70,56,49,86,74,57,77,77,46,72,34,70,27,33,37,36,28,88,54,38,36,40,33,47,65,56,47,77,46,64,84,83,36,71,56,56,33,42,34,41,30,22,33,62,75,77,21,32,69,76,49,76,43,73,42,45,76,43,97,88,53,28,22,36,36,82,43,87,54,53,99,67,30,39,34,40,36,36,53,53,90,80,84,125

Secondary structure (DSSP, 8-state):
-------HHHHHHHSTT-BPB-TTSPBPBSSSSS-B-B---TTSHHHHHHHHHHHIIIIIS--SEEEETTSS--S-SEESSS--SSEEEE-TTS-EEEEEEEHHHHHHHHHHHHHHHHHTTT-EEEEES--SSTTGGGS--EEEB--SSTT-HHHHHHHTSSS-EEEPPTT-S-HHHHHHHHHHTT-EEE--SSPPPSSBHHHHH-S--EEEEETTEEEESSEEEESS-EEE--SSS--EEEEEEETTTTEEEEEEE-EE-TTS-EEEEE---TT-EEEEEES----